Protein AF-A0A6H5GUC0-F1 (afdb_monomer_lite)

Structure (mmCIF, N/CA/C/O backbone):
data_AF-A0A6H5GUC0-F1
#
_entry.id   AF-A0A6H5GUC0-F1
#
loop_
_atom_site.group_PDB
_atom_site.id
_atom_site.type_symbol
_atom_site.label_atom_id
_atom_site.label_alt_id
_atom_site.label_comp_id
_atom_site.label_asym_id
_atom_site.label_entity_id
_atom_site.label_seq_id
_atom_site.pdbx_PDB_ins_code
_atom_site.Cartn_x
_atom_site.Cartn_y
_atom_site.Cartn_z
_atom_site.occupancy
_atom_site.B_iso_or_equiv
_atom_site.auth_seq_id
_atom_site.auth_comp_id
_atom_site.auth_asym_id
_atom_site.auth_atom_id
_atom_site.pdbx_PDB_model_num
ATOM 1 N N . MET A 1 1 ? -4.969 -14.736 50.451 1.00 67.81 1 MET A N 1
ATOM 2 C CA . MET A 1 1 ? -6.392 -14.362 50.274 1.00 67.81 1 MET A CA 1
ATOM 3 C C . MET A 1 1 ? -6.608 -12.853 50.333 1.00 67.81 1 MET A C 1
ATOM 5 O O . MET A 1 1 ? -7.433 -12.357 49.578 1.00 67.81 1 MET A O 1
ATOM 9 N N . ASP A 1 2 ? -5.868 -12.114 51.162 1.00 85.06 2 ASP A N 1
ATOM 10 C CA . ASP A 1 2 ? -6.129 -10.677 51.367 1.00 85.06 2 ASP A CA 1
ATOM 11 C C . ASP A 1 2 ? -5.665 -9.784 50.211 1.00 85.06 2 ASP A C 1
ATOM 13 O O . ASP A 1 2 ? -6.379 -8.863 49.838 1.00 85.06 2 ASP A O 1
ATOM 17 N N . ILE A 1 3 ? -4.563 -10.139 49.541 1.00 93.00 3 ILE A N 1
ATOM 18 C CA . ILE A 1 3 ? -4.079 -9.450 48.328 1.00 93.00 3 ILE A CA 1
ATOM 19 C C . ILE A 1 3 ? -5.146 -9.456 47.218 1.00 93.00 3 ILE A C 1
ATOM 21 O O . ILE A 1 3 ? -5.382 -8.454 46.552 1.00 93.00 3 ILE A O 1
ATOM 25 N N . LEU A 1 4 ? -5.846 -10.583 47.042 1.00 91.88 4 LEU A N 1
ATOM 26 C CA . LEU A 1 4 ? -6.894 -10.708 46.028 1.00 91.88 4 LEU A CA 1
ATOM 27 C C . LEU A 1 4 ? -8.132 -9.877 46.388 1.00 91.88 4 LEU A C 1
ATOM 29 O O . LEU A 1 4 ? -8.730 -9.255 45.514 1.00 91.88 4 LEU A O 1
ATOM 33 N N . LYS A 1 5 ? -8.508 -9.841 47.672 1.00 93.56 5 LYS A N 1
ATOM 34 C CA . LYS A 1 5 ? -9.618 -9.006 48.150 1.00 93.56 5 LYS A CA 1
ATOM 35 C C . LYS A 1 5 ? -9.320 -7.520 47.943 1.00 93.56 5 LYS A C 1
ATOM 37 O O . LYS A 1 5 ? -10.187 -6.814 47.440 1.00 93.56 5 LYS A O 1
ATOM 42 N N . GLN A 1 6 ? -8.093 -7.090 48.239 1.00 93.50 6 GLN A N 1
ATOM 43 C CA . GLN A 1 6 ? -7.631 -5.719 48.005 1.00 93.50 6 GLN A CA 1
ATOM 44 C C . GLN A 1 6 ? -7.683 -5.340 46.520 1.00 93.50 6 GLN A C 1
ATOM 46 O O . GLN A 1 6 ? -8.172 -4.267 46.177 1.00 93.50 6 GLN A O 1
ATOM 51 N N . GLU A 1 7 ? -7.250 -6.226 45.619 1.00 92.50 7 GLU A N 1
ATOM 52 C CA . GLU A 1 7 ? -7.288 -5.947 44.178 1.00 92.50 7 GLU A CA 1
ATOM 53 C C . GLU A 1 7 ? -8.729 -5.901 43.631 1.00 92.50 7 GLU A C 1
ATOM 55 O O . GLU A 1 7 ? -9.059 -5.064 42.788 1.00 92.50 7 GLU A O 1
ATOM 60 N N . ILE A 1 8 ? -9.626 -6.752 44.143 1.00 90.88 8 ILE A N 1
ATOM 61 C CA . ILE A 1 8 ? -11.058 -6.712 43.803 1.00 90.88 8 ILE A CA 1
ATOM 62 C C . ILE A 1 8 ? -11.697 -5.410 44.296 1.00 90.88 8 ILE A C 1
ATOM 64 O O . ILE A 1 8 ? -12.466 -4.793 43.560 1.00 90.88 8 ILE A O 1
ATOM 68 N N . GLU A 1 9 ? -11.392 -4.984 45.520 1.00 90.81 9 GLU A N 1
ATOM 69 C CA . GLU A 1 9 ? -11.890 -3.731 46.092 1.00 90.81 9 GLU A CA 1
ATOM 70 C C . GLU A 1 9 ? -11.372 -2.514 45.318 1.00 90.81 9 GLU A C 1
ATOM 72 O O . GLU A 1 9 ? -12.156 -1.637 44.952 1.00 90.81 9 GLU A O 1
ATOM 77 N N . ARG A 1 10 ? -10.087 -2.516 44.945 1.00 92.38 10 ARG A N 1
ATOM 78 C CA . ARG A 1 10 ? -9.484 -1.493 44.081 1.00 92.38 10 ARG A CA 1
ATOM 79 C C . ARG A 1 10 ? -10.219 -1.372 42.746 1.00 92.38 10 ARG A C 1
ATOM 81 O O . ARG A 1 10 ? -10.563 -0.264 42.339 1.00 92.38 10 ARG A O 1
ATOM 88 N N . LYS A 1 11 ? -10.498 -2.494 42.074 1.00 89.88 11 LYS A N 1
ATOM 89 C CA . LYS A 1 11 ? -11.230 -2.494 40.795 1.00 89.88 11 LYS A CA 1
ATOM 90 C C . LYS A 1 11 ? -12.696 -2.091 40.950 1.00 89.88 11 LYS A C 1
ATOM 92 O O . LYS A 1 11 ? -13.224 -1.407 40.079 1.00 89.88 11 LYS A O 1
ATOM 97 N N . LYS A 1 12 ? -13.358 -2.470 42.048 1.00 86.62 12 LYS A N 1
ATOM 98 C CA . LYS A 1 12 ? -14.726 -2.011 42.347 1.00 86.62 12 LYS A CA 1
ATOM 99 C C . LYS A 1 12 ? -14.777 -0.499 42.533 1.00 86.62 12 LYS A C 1
ATOM 101 O O . LYS A 1 12 ? -15.600 0.149 41.897 1.00 86.62 12 LYS A O 1
ATOM 106 N N . ARG A 1 13 ? -13.840 0.057 43.302 1.00 88.00 13 ARG A N 1
ATOM 107 C CA . ARG A 1 13 ? -13.720 1.502 43.506 1.00 88.00 13 ARG A CA 1
ATOM 108 C C . ARG A 1 13 ? -13.505 2.254 42.190 1.00 88.00 13 ARG A C 1
ATOM 110 O O . ARG A 1 13 ? -14.176 3.246 41.954 1.00 88.00 13 ARG A O 1
ATOM 117 N N . GLN A 1 14 ? -12.658 1.744 41.293 1.00 86.56 14 GLN A N 1
ATOM 118 C CA . GLN A 1 14 ? -12.470 2.336 39.958 1.00 86.56 14 GLN A CA 1
ATOM 119 C C . GLN A 1 14 ? -13.762 2.352 39.124 1.00 86.56 14 GLN A C 1
ATOM 121 O O . GLN A 1 14 ? -14.024 3.310 38.400 1.00 86.56 14 GLN A O 1
ATOM 126 N N . LEU A 1 15 ? -14.582 1.301 39.212 1.00 83.31 15 LEU A N 1
ATOM 127 C CA . LEU A 1 15 ? -15.863 1.232 38.500 1.00 83.31 15 LEU A CA 1
ATOM 128 C C . LEU A 1 15 ? -16.929 2.157 39.108 1.00 83.31 15 LEU A C 1
ATOM 130 O O . LEU A 1 15 ? -17.769 2.678 38.370 1.00 83.31 15 LEU A O 1
ATOM 134 N N . GLU A 1 16 ? -16.889 2.363 40.425 1.00 82.06 16 GLU A N 1
ATOM 135 C CA . GLU A 1 16 ? -17.737 3.320 41.146 1.00 82.06 16 GLU A CA 1
ATOM 136 C C . GLU A 1 16 ? -17.337 4.771 40.842 1.00 82.06 16 GLU A C 1
ATOM 138 O O . GLU A 1 16 ? -18.204 5.584 40.525 1.00 82.06 16 GLU A O 1
ATOM 143 N N . GLU A 1 17 ? -16.036 5.082 40.847 1.00 83.25 17 GLU A N 1
ATOM 144 C CA . GLU A 1 17 ? -15.485 6.395 40.473 1.00 83.25 17 GLU A CA 1
ATOM 145 C C . GLU A 1 17 ? -15.871 6.769 39.033 1.00 83.25 17 GLU A C 1
ATOM 147 O O . GLU A 1 17 ? -16.335 7.882 38.782 1.00 83.25 17 GLU A O 1
ATOM 152 N N . ARG A 1 18 ? -15.792 5.803 38.107 1.00 82.62 18 ARG A N 1
ATOM 153 C CA . ARG A 1 18 ? -16.233 5.948 36.708 1.00 82.62 18 ARG A CA 1
ATOM 154 C C . ARG A 1 18 ? -17.758 5.897 36.521 1.00 82.62 18 ARG A C 1
ATOM 156 O O . ARG A 1 18 ? -18.236 6.031 35.399 1.00 82.62 18 ARG A O 1
ATOM 163 N N . LYS A 1 19 ? -18.541 5.682 37.588 1.00 81.00 19 LYS A N 1
ATOM 164 C CA . LYS A 1 19 ? -20.021 5.606 37.587 1.00 81.00 19 LYS A CA 1
ATOM 165 C C . LYS A 1 19 ? -20.619 4.639 36.547 1.00 81.00 19 LYS A C 1
ATOM 167 O O . LYS A 1 19 ? -21.742 4.834 36.083 1.00 81.00 19 LYS A O 1
ATOM 172 N N . LEU A 1 20 ? -19.896 3.576 36.188 1.00 78.00 20 LEU A N 1
ATOM 173 C CA . LEU A 1 20 ? -20.328 2.620 35.156 1.00 78.00 20 LEU A CA 1
ATOM 174 C C . LEU A 1 20 ? -21.305 1.564 35.691 1.00 78.00 20 LEU A C 1
ATOM 176 O O . LEU A 1 20 ? -22.089 0.998 34.927 1.00 78.00 20 LEU A O 1
ATOM 180 N N . LEU A 1 21 ? -21.271 1.287 36.999 1.00 79.06 21 LEU A N 1
ATOM 181 C CA . LEU A 1 21 ? -22.197 0.360 37.649 1.00 79.06 21 LEU A CA 1
ATOM 182 C C . LEU A 1 21 ? -23.450 1.099 38.131 1.00 79.06 21 LEU A C 1
ATOM 184 O O . LEU A 1 21 ? -23.397 1.933 39.029 1.00 79.06 21 LEU A O 1
ATOM 188 N N . GLN A 1 22 ? -24.603 0.744 37.564 1.00 77.38 22 GLN A N 1
ATOM 189 C CA . GLN A 1 22 ? -25.905 1.154 38.092 1.00 77.38 22 GLN A CA 1
ATOM 190 C C . GLN A 1 22 ? -26.297 0.221 39.249 1.00 77.38 22 GLN A C 1
ATOM 192 O O . GLN A 1 22 ? -26.106 -0.989 39.121 1.00 77.38 22 GLN A O 1
ATOM 197 N N . PRO A 1 23 ? -26.935 0.709 40.331 1.00 76.31 23 PRO A N 1
ATOM 198 C CA . PRO A 1 23 ? -27.303 -0.131 41.480 1.00 76.31 23 PRO A CA 1
ATOM 199 C C . PRO A 1 23 ? -28.251 -1.287 41.110 1.00 76.31 23 PRO A C 1
ATOM 201 O O . PRO A 1 23 ? -28.309 -2.296 41.804 1.00 76.31 23 PRO A O 1
ATOM 204 N N . ALA A 1 24 ? -28.960 -1.171 39.983 1.00 78.81 24 ALA A N 1
ATOM 205 C CA . ALA A 1 24 ? -29.847 -2.204 39.460 1.00 78.81 24 ALA A CA 1
ATOM 206 C C . ALA A 1 24 ? -29.136 -3.302 38.636 1.00 78.81 24 ALA A C 1
ATOM 208 O O . ALA A 1 24 ? -29.746 -4.335 38.358 1.00 78.81 24 ALA A O 1
ATOM 209 N N . LYS A 1 25 ? -27.882 -3.105 38.197 1.00 83.38 25 LYS A N 1
ATOM 210 C CA . LYS A 1 25 ? -27.198 -3.994 37.237 1.00 83.38 25 LYS A CA 1
ATOM 211 C C . LYS A 1 25 ? -25.815 -4.408 37.738 1.00 83.38 25 LYS A C 1
ATOM 213 O O . LYS A 1 25 ? -24.971 -3.579 38.042 1.00 83.38 25 LYS A O 1
ATOM 218 N N . LYS A 1 26 ? -25.558 -5.720 37.746 1.00 83.94 26 LYS A N 1
ATOM 219 C CA . LYS A 1 26 ? -24.268 -6.312 38.162 1.00 83.94 26 LYS A CA 1
ATOM 220 C C . LYS A 1 26 ? -23.176 -6.259 37.083 1.00 83.94 26 LYS A C 1
ATOM 222 O O . LYS A 1 26 ? -22.042 -6.638 37.350 1.00 83.94 26 LYS A O 1
ATOM 227 N N . TYR A 1 27 ? -23.523 -5.853 35.866 1.00 84.56 27 TYR A N 1
ATOM 228 C CA . TYR A 1 27 ? -22.628 -5.782 34.715 1.00 84.56 27 TYR A CA 1
ATOM 229 C C . TYR A 1 27 ? -22.761 -4.414 34.043 1.00 84.56 27 TYR A C 1
ATOM 231 O O . TYR A 1 27 ? -23.803 -3.764 34.141 1.00 84.56 27 TYR A O 1
ATOM 239 N N . PHE A 1 28 ? -21.720 -4.010 33.324 1.00 88.19 28 PHE A N 1
ATOM 240 C CA . PHE A 1 28 ? -21.705 -2.815 32.485 1.00 88.19 28 PHE A CA 1
ATOM 241 C C . PHE A 1 28 ? -21.301 -3.202 31.061 1.00 88.19 28 PHE A C 1
ATOM 243 O O . PHE A 1 28 ? -20.670 -4.242 30.844 1.00 88.19 28 PHE A O 1
ATOM 250 N N . LYS A 1 29 ? -21.685 -2.394 30.070 1.00 89.81 29 LYS A N 1
ATOM 251 C CA . LYS A 1 29 ? -21.276 -2.636 28.685 1.00 89.81 29 LYS A CA 1
ATOM 252 C C . LYS A 1 29 ? -19.885 -2.063 28.452 1.00 89.81 29 LYS A C 1
ATOM 254 O O . LYS A 1 29 ? -19.601 -0.929 28.829 1.00 89.81 29 LYS A O 1
ATOM 259 N N . ARG A 1 30 ? -19.040 -2.815 27.742 1.00 88.75 30 ARG A N 1
ATOM 260 C CA . ARG A 1 30 ? -17.708 -2.342 27.336 1.00 88.75 30 ARG A CA 1
ATOM 261 C C . ARG A 1 30 ? -17.779 -1.091 26.452 1.00 88.75 30 ARG A C 1
ATOM 263 O O . ARG A 1 30 ? -16.890 -0.259 26.539 1.00 88.75 30 ARG A O 1
ATOM 270 N N . SER A 1 31 ? -18.852 -0.929 25.671 1.00 89.06 31 SER A N 1
ATOM 271 C CA . SER A 1 31 ? -19.103 0.281 24.876 1.00 89.06 31 SER A CA 1
ATOM 272 C C . SER A 1 31 ? -19.150 1.550 25.720 1.00 89.06 31 SER A C 1
ATOM 274 O O . SER A 1 31 ? -18.672 2.589 25.286 1.00 89.06 31 SER A O 1
ATOM 276 N N . ASP A 1 32 ? -19.729 1.469 26.916 1.00 87.31 32 ASP A N 1
ATOM 277 C CA . ASP A 1 32 ? -19.974 2.640 27.756 1.00 87.31 32 ASP A CA 1
ATOM 278 C C . ASP A 1 32 ? -18.690 3.030 28.501 1.00 87.31 32 ASP A C 1
ATOM 280 O O . ASP A 1 32 ? -18.392 4.211 28.638 1.00 87.31 32 ASP A O 1
ATOM 284 N N . LEU A 1 33 ? -17.881 2.031 28.880 1.00 86.94 33 LEU A N 1
ATOM 285 C CA . LEU A 1 33 ? -16.526 2.229 29.401 1.00 86.94 33 LEU A CA 1
ATOM 286 C C . LEU A 1 33 ? -15.624 2.935 28.376 1.00 86.94 33 LEU A C 1
ATOM 288 O O . LEU A 1 33 ? -14.985 3.922 28.720 1.00 86.94 33 LEU A O 1
ATOM 292 N N . VAL A 1 34 ? -15.595 2.450 27.128 1.00 88.88 34 VAL A N 1
ATOM 293 C CA . VAL A 1 34 ? -14.743 3.019 26.066 1.00 88.88 34 VAL A CA 1
ATOM 294 C C . VAL A 1 34 ? -15.112 4.475 25.779 1.00 88.88 34 VAL A C 1
ATOM 296 O O . VAL A 1 34 ? -14.224 5.308 25.661 1.00 88.88 34 VAL A O 1
ATOM 299 N N . LYS A 1 35 ? -16.410 4.802 25.736 1.00 89.50 35 LYS A N 1
ATOM 300 C CA . LYS A 1 35 ? -16.878 6.184 25.536 1.00 89.50 35 LYS A CA 1
ATOM 301 C C . LYS A 1 35 ? -16.411 7.133 26.638 1.00 89.50 35 LYS A C 1
ATOM 303 O O . LYS A 1 35 ? -16.069 8.271 26.345 1.00 89.50 35 LYS A O 1
ATOM 308 N N . LEU A 1 36 ? -16.417 6.679 27.891 1.00 88.06 36 LEU A N 1
ATOM 309 C CA . LEU A 1 36 ? -15.959 7.495 29.014 1.00 88.06 36 LEU A CA 1
ATOM 310 C C . LEU A 1 36 ? -14.443 7.726 28.948 1.00 88.06 36 LEU A C 1
ATOM 312 O O . LEU A 1 36 ? -13.991 8.849 29.129 1.00 88.06 36 LEU A O 1
ATOM 316 N N . GLU A 1 37 ? -13.666 6.687 28.630 1.00 87.75 37 GLU A N 1
ATOM 317 C CA . GLU A 1 37 ? -12.207 6.799 28.468 1.00 87.75 37 GLU A CA 1
ATOM 318 C C . GLU A 1 37 ? -11.824 7.711 27.294 1.00 87.75 37 GLU A C 1
ATOM 320 O O . GLU A 1 37 ? -10.876 8.488 27.391 1.00 87.75 37 GLU A O 1
ATOM 325 N N . GLU A 1 38 ? -12.580 7.653 26.199 1.00 88.12 38 GLU A N 1
ATOM 326 C CA . GLU A 1 38 ? -12.421 8.542 25.050 1.00 88.12 38 GLU A CA 1
ATOM 327 C C . GLU A 1 38 ? -12.730 10.002 25.422 1.00 88.12 38 GLU A C 1
ATOM 329 O O . GLU A 1 38 ? -11.945 10.893 25.106 1.00 88.12 38 GLU A O 1
ATOM 334 N N . GLN A 1 39 ? -13.811 10.258 26.167 1.00 87.44 39 GLN A N 1
ATOM 335 C CA . GLN A 1 39 ? -14.123 11.593 26.692 1.00 87.44 39 GLN A CA 1
ATOM 336 C C . GLN A 1 39 ? -13.025 12.116 27.623 1.00 87.44 39 GLN A C 1
ATOM 338 O O . GLN A 1 39 ? -12.551 13.229 27.419 1.00 87.44 39 GLN A O 1
ATOM 343 N N . GLU A 1 40 ? -12.561 11.312 28.584 1.00 87.62 40 GLU A N 1
ATOM 344 C CA . GLU A 1 40 ? -11.441 11.674 29.466 1.00 87.62 40 GLU A CA 1
ATOM 345 C C . GLU A 1 40 ? -10.166 11.986 28.661 1.00 87.62 40 GLU A C 1
ATOM 347 O O . GLU A 1 40 ? -9.432 12.926 28.982 1.00 87.62 40 GLU A O 1
ATOM 352 N N . TYR A 1 41 ? -9.899 11.227 27.592 1.00 89.69 41 TYR A N 1
ATOM 353 C CA . TYR A 1 41 ? -8.783 11.483 26.684 1.00 89.69 41 TYR A CA 1
ATOM 354 C C . TYR A 1 41 ? -8.938 12.827 25.964 1.00 89.69 41 TYR A C 1
ATOM 356 O O . TYR A 1 41 ? -8.001 13.626 25.966 1.00 89.69 41 TYR A O 1
ATOM 364 N N . TYR A 1 42 ? -10.111 13.119 25.402 1.00 85.56 42 TYR A N 1
ATOM 365 C CA . TYR A 1 42 ? -10.382 14.404 24.754 1.00 85.56 42 TYR A CA 1
ATOM 366 C C . TYR A 1 42 ? -10.403 15.580 25.742 1.00 85.56 42 TYR A C 1
ATOM 368 O O . TYR A 1 42 ? -9.964 16.674 25.406 1.00 85.56 42 TYR A O 1
ATOM 376 N N . GLU A 1 43 ? -10.833 15.395 26.983 1.00 86.62 43 GLU A N 1
ATOM 377 C CA . GLU A 1 43 ? -10.769 16.453 27.996 1.00 86.62 43 GLU A CA 1
ATOM 378 C C . GLU A 1 43 ? -9.325 16.750 28.418 1.00 86.62 43 GLU A C 1
ATOM 380 O O . GLU A 1 43 ? -8.952 17.909 28.621 1.00 86.62 43 GLU A O 1
ATOM 385 N N . LYS A 1 44 ? -8.496 15.706 28.519 1.00 86.06 44 LYS A N 1
ATOM 386 C CA . LYS A 1 44 ? -7.100 15.816 28.953 1.00 86.06 44 LYS A CA 1
ATOM 387 C C . LYS A 1 44 ? -6.150 16.258 27.838 1.00 86.06 44 LYS A C 1
ATOM 389 O O . LYS A 1 44 ? -5.196 16.983 28.112 1.00 86.06 44 LYS A O 1
ATOM 394 N N . TYR A 1 45 ? -6.392 15.812 26.608 1.00 82.06 45 TYR A N 1
ATOM 395 C CA . TYR A 1 45 ? -5.498 15.998 25.459 1.00 82.06 45 TYR A CA 1
ATOM 396 C C . TYR A 1 45 ? -6.175 16.656 24.251 1.00 82.06 45 TYR A C 1
ATOM 398 O O . TYR A 1 45 ? -5.489 17.132 23.354 1.00 82.06 45 TYR A O 1
ATOM 406 N N . GLY A 1 46 ? -7.506 16.709 24.214 1.00 66.81 46 GLY A N 1
ATOM 407 C CA . GLY A 1 46 ? -8.291 17.219 23.085 1.00 66.81 46 GLY A CA 1
ATOM 408 C C . GLY A 1 46 ? -8.544 18.727 23.089 1.00 66.81 46 GLY A C 1
ATOM 409 O O . GLY A 1 46 ? -9.157 19.231 22.152 1.00 66.81 46 GLY A O 1
ATOM 410 N N . LYS A 1 47 ? -8.029 19.497 24.061 1.00 58.72 47 LYS A N 1
ATOM 411 C CA . LYS A 1 47 ? -7.903 20.959 23.894 1.00 58.72 47 LYS A CA 1
ATOM 412 C C . LYS A 1 47 ? -6.740 21.290 22.958 1.00 58.72 47 LYS A C 1
ATOM 414 O O . LYS A 1 47 ? -5.712 21.810 23.376 1.00 58.72 47 LYS A O 1
ATOM 419 N N . ALA A 1 48 ? -6.945 20.995 21.681 1.00 57.03 48 ALA A N 1
ATOM 420 C CA . ALA A 1 48 ? -6.105 21.453 20.586 1.00 57.03 48 ALA A CA 1
ATOM 421 C C . ALA A 1 48 ? -6.902 21.654 19.285 1.00 57.03 48 ALA A C 1
ATOM 423 O O . ALA A 1 48 ? -6.357 21.416 18.223 1.00 57.03 48 ALA A O 1
ATOM 424 N N . SER A 1 49 ? -8.168 22.083 19.334 1.00 54.53 49 SER A N 1
ATOM 425 C CA . SER A 1 49 ? -8.815 22.754 18.190 1.00 54.53 49 SER A CA 1
ATOM 426 C C . SER A 1 49 ? -10.253 23.128 18.528 1.00 54.53 49 SER A C 1
ATOM 428 O O . SER A 1 49 ? -11.110 22.279 18.382 1.00 54.53 49 SER A O 1
ATOM 430 N N . GLU A 1 50 ? -10.528 24.365 18.945 1.00 50.84 50 GLU A N 1
ATOM 431 C CA . GLU A 1 50 ? -11.730 25.115 18.524 1.00 50.84 50 GLU A CA 1
ATOM 432 C C . GLU A 1 50 ? -11.469 26.608 18.773 1.00 50.84 50 GLU A C 1
ATOM 434 O O . GLU A 1 50 ? -11.799 27.150 19.825 1.00 50.84 50 GLU A O 1
ATOM 439 N N . ASN A 1 51 ? -10.741 27.232 17.837 1.00 42.97 51 ASN A N 1
ATOM 440 C CA . ASN A 1 51 ? -10.946 28.599 17.330 1.00 42.97 51 ASN A CA 1
ATOM 441 C C . ASN A 1 51 ? -9.733 29.035 16.500 1.00 42.97 51 ASN A C 1
ATOM 443 O O . ASN A 1 51 ? -8.900 29.817 16.950 1.00 42.97 51 ASN A O 1
ATOM 447 N N . SER A 1 52 ? -9.635 28.510 15.283 1.00 37.59 52 SER A N 1
ATOM 448 C CA . SER A 1 52 ? -9.163 29.228 14.095 1.00 37.59 52 SER A CA 1
ATOM 449 C C . SER A 1 52 ? -9.323 28.280 12.917 1.00 37.59 52 SER A C 1
ATOM 451 O O . SER A 1 52 ? -8.749 27.196 12.894 1.00 37.59 52 SER A O 1
ATOM 453 N N . GLY A 1 53 ? -10.126 28.685 11.933 1.00 47.38 53 GLY A N 1
ATOM 454 C CA . GLY A 1 53 ? -9.822 28.264 10.575 1.00 47.38 53 GLY A CA 1
ATOM 455 C C . GLY A 1 53 ? -8.384 28.677 10.261 1.00 47.38 53 GLY A C 1
ATOM 456 O O . GLY A 1 53 ? -7.914 29.664 10.819 1.00 47.38 53 GLY A O 1
ATOM 457 N N . VAL A 1 54 ? -7.742 27.948 9.346 1.00 43.28 54 VAL A N 1
ATOM 458 C CA . VAL A 1 54 ? -6.344 28.113 8.901 1.00 43.28 54 VAL A CA 1
ATOM 459 C C . VAL A 1 54 ? -5.343 27.233 9.683 1.00 43.28 54 VAL A C 1
ATOM 461 O O . VAL A 1 54 ? -4.945 27.542 10.796 1.00 43.28 54 VAL A O 1
ATOM 464 N N . VAL A 1 55 ? -4.888 26.186 8.975 1.00 43.59 55 VAL A N 1
ATOM 465 C CA . VAL A 1 55 ? -3.509 25.646 8.942 1.00 43.59 55 VAL A CA 1
ATOM 466 C C . VAL A 1 55 ? -3.083 24.560 9.952 1.00 43.59 55 VAL A C 1
ATOM 468 O O . VAL A 1 55 ? -3.193 24.681 11.163 1.00 43.59 55 VAL A O 1
ATOM 471 N N . GLU A 1 56 ? -2.506 23.520 9.333 1.00 40.94 56 GLU A N 1
ATOM 472 C CA . GLU A 1 56 ? -1.530 22.526 9.805 1.00 40.94 56 GLU A CA 1
ATOM 473 C C . GLU A 1 56 ? -1.948 21.362 10.714 1.00 40.94 56 GLU A C 1
ATOM 475 O O . GLU A 1 56 ? -1.894 21.391 11.940 1.00 40.94 56 GLU A O 1
ATOM 480 N N . ASN A 1 57 ? -2.191 20.232 10.040 1.00 38.53 57 ASN A N 1
ATOM 481 C CA . ASN A 1 57 ? -2.080 18.894 10.600 1.00 38.53 57 ASN A CA 1
ATOM 482 C C . ASN A 1 57 ? -0.618 18.617 10.998 1.00 38.53 57 ASN A C 1
ATOM 484 O O . ASN A 1 57 ? 0.278 18.527 10.153 1.00 38.53 57 ASN A O 1
ATOM 488 N N . SER A 1 58 ? -0.387 18.511 12.304 1.00 43.03 58 SER A N 1
ATOM 489 C CA . SER A 1 58 ? 0.929 18.387 12.920 1.00 43.03 58 SER A CA 1
ATOM 490 C C . SER A 1 58 ? 1.570 17.029 12.625 1.00 43.03 58 SER A C 1
ATOM 492 O O . SER A 1 58 ? 1.226 15.992 13.189 1.00 43.03 58 SER A O 1
ATOM 494 N N . LYS A 1 59 ? 2.556 17.089 11.734 1.00 42.62 59 LYS A N 1
ATOM 495 C CA . LYS A 1 59 ? 3.558 16.075 11.406 1.00 42.62 59 LYS A CA 1
ATOM 496 C C . LYS A 1 59 ? 4.266 15.604 12.685 1.00 42.62 59 LYS A C 1
ATOM 498 O O . LYS A 1 59 ? 5.066 16.336 13.265 1.00 42.62 59 LYS A O 1
ATOM 503 N N . SER A 1 60 ? 3.999 14.373 13.119 1.00 44.94 60 SER A N 1
ATOM 504 C CA . SER A 1 60 ? 4.851 13.677 14.084 1.00 44.94 60 SER A CA 1
ATOM 505 C C . SER A 1 60 ? 6.255 13.553 13.489 1.00 44.94 60 SER A C 1
ATOM 507 O O . SER A 1 60 ? 6.428 12.993 12.405 1.00 44.94 60 SER A O 1
ATOM 509 N N . GLN A 1 61 ? 7.241 14.124 14.176 1.00 48.22 61 GLN A N 1
ATOM 510 C CA . GLN A 1 61 ? 8.637 14.179 13.757 1.00 48.22 61 GLN A CA 1
ATOM 511 C C . GLN A 1 61 ? 9.228 12.768 13.602 1.00 48.22 61 GLN A C 1
ATOM 513 O O . GLN A 1 61 ? 9.582 12.113 14.578 1.00 48.22 61 GLN A O 1
ATOM 518 N N . LEU A 1 62 ? 9.372 12.332 12.353 1.00 47.38 62 LEU A N 1
ATOM 519 C CA . LEU A 1 62 ? 10.433 11.428 11.912 1.00 47.38 62 LEU A CA 1
ATOM 520 C C . LEU A 1 62 ? 11.486 12.279 11.181 1.00 47.38 62 LEU A C 1
ATOM 522 O O . LEU A 1 62 ? 11.119 13.316 10.618 1.00 47.38 62 LEU A O 1
ATOM 526 N N . PRO A 1 63 ? 12.781 11.911 11.217 1.00 44.34 63 PRO A N 1
ATOM 527 C CA . PRO A 1 63 ? 13.844 12.735 10.653 1.00 44.34 63 PRO A CA 1
ATOM 528 C C . PRO A 1 63 ? 13.567 13.018 9.173 1.00 44.34 63 PRO A C 1
ATOM 530 O O . PRO A 1 63 ? 13.475 12.102 8.358 1.00 44.34 63 PRO A O 1
ATOM 533 N N . LYS A 1 64 ? 13.396 14.306 8.858 1.00 50.00 64 LYS A N 1
ATOM 534 C CA . LYS A 1 64 ? 13.256 14.827 7.501 1.00 50.00 64 LYS A CA 1
ATOM 535 C C . LYS A 1 64 ? 14.558 14.580 6.736 1.00 50.00 64 LYS A C 1
ATOM 537 O O . LYS A 1 64 ? 15.552 15.257 6.983 1.00 50.00 64 LYS A O 1
ATOM 542 N N . GLY A 1 65 ? 14.526 13.619 5.824 1.00 47.34 65 GLY A N 1
ATOM 543 C CA . GLY A 1 65 ? 15.349 13.635 4.623 1.00 47.34 65 GLY A CA 1
ATOM 544 C C . GLY A 1 65 ? 14.464 14.060 3.454 1.00 47.34 65 GLY A C 1
ATOM 545 O O . GLY A 1 65 ? 13.406 13.467 3.265 1.00 47.34 65 GLY A O 1
ATOM 546 N N . ASP A 1 66 ? 14.918 15.084 2.735 1.00 50.62 66 ASP A N 1
ATOM 547 C CA . ASP A 1 66 ? 14.497 15.519 1.396 1.00 50.62 66 ASP A CA 1
ATOM 548 C C . ASP A 1 66 ? 13.151 16.267 1.264 1.00 50.62 66 ASP A C 1
ATOM 550 O O . ASP A 1 66 ? 12.149 15.764 0.764 1.00 50.62 66 ASP A O 1
ATOM 554 N N . ASP A 1 67 ? 13.166 17.552 1.644 1.00 49.56 67 ASP A N 1
ATOM 555 C CA . ASP A 1 67 ? 12.176 18.573 1.256 1.00 49.56 67 ASP A CA 1
ATOM 556 C C . ASP A 1 67 ? 12.397 19.014 -0.226 1.00 49.56 67 ASP A C 1
ATOM 558 O O . ASP A 1 67 ? 12.715 20.172 -0.494 1.00 49.56 67 ASP A O 1
ATOM 562 N N . VAL A 1 68 ? 12.283 18.092 -1.198 1.00 55.94 68 VAL A N 1
ATOM 563 C CA . VAL A 1 68 ? 12.312 18.410 -2.657 1.00 55.94 68 VAL A CA 1
ATOM 564 C C . VAL A 1 68 ? 11.020 17.973 -3.385 1.00 55.94 68 VAL A C 1
ATOM 566 O O . VAL A 1 68 ? 10.814 18.292 -4.549 1.00 55.94 68 VAL A O 1
ATOM 569 N N . ASP A 1 69 ? 10.092 17.296 -2.701 1.00 55.22 69 ASP A N 1
ATOM 570 C CA . ASP A 1 69 ? 8.963 16.587 -3.338 1.00 55.22 69 ASP A CA 1
ATOM 571 C C . ASP A 1 69 ? 7.618 17.347 -3.393 1.00 55.22 69 ASP A C 1
ATOM 573 O O . ASP A 1 69 ? 6.613 16.780 -3.838 1.00 55.22 69 ASP A O 1
ATOM 577 N N . ASP A 1 70 ? 7.547 18.603 -2.944 1.00 55.56 70 ASP A N 1
ATOM 578 C CA . ASP A 1 70 ? 6.277 19.357 -2.905 1.00 55.56 70 ASP A CA 1
ATOM 579 C C . ASP A 1 70 ? 5.868 19.961 -4.267 1.00 55.56 70 ASP A C 1
ATOM 581 O O . ASP A 1 70 ? 4.704 20.312 -4.457 1.00 55.56 70 ASP A O 1
ATOM 585 N N . GLU A 1 71 ? 6.764 19.999 -5.261 1.00 55.03 71 GLU A N 1
ATOM 586 C CA . GLU A 1 71 ? 6.444 20.484 -6.619 1.00 55.03 71 GLU A CA 1
ATOM 587 C C . GLU A 1 71 ? 5.816 19.407 -7.532 1.00 55.03 71 GLU A C 1
ATOM 589 O O . GLU A 1 71 ? 5.299 19.714 -8.603 1.00 55.03 71 GLU A O 1
ATOM 594 N N . ILE A 1 72 ? 5.774 18.139 -7.104 1.00 55.34 72 ILE A N 1
ATOM 595 C CA . ILE A 1 72 ? 5.197 17.009 -7.870 1.00 55.34 72 ILE A CA 1
ATOM 596 C C . ILE A 1 72 ? 3.714 16.786 -7.491 1.00 55.34 72 ILE A C 1
ATOM 598 O O . ILE A 1 72 ? 3.167 15.690 -7.603 1.00 55.34 72 ILE A O 1
ATOM 602 N N . GLY A 1 73 ? 3.040 17.821 -6.985 1.00 54.88 73 GLY A N 1
ATOM 603 C CA . GLY A 1 73 ? 1.648 17.741 -6.529 1.00 54.88 73 GLY A CA 1
ATOM 604 C C . GLY A 1 73 ? 0.610 17.591 -7.649 1.00 54.88 73 GLY A C 1
ATOM 605 O O . GLY A 1 73 ? -0.507 17.160 -7.377 1.00 54.88 73 GLY A O 1
ATOM 606 N N . GLU A 1 74 ? 0.954 17.911 -8.901 1.00 59.12 74 GLU A N 1
ATOM 607 C CA . GLU A 1 74 ? -0.045 18.052 -9.975 1.00 59.12 74 GLU A CA 1
ATOM 608 C C . GLU A 1 74 ? -0.168 16.862 -10.935 1.00 59.12 74 GLU A C 1
ATOM 610 O O . GLU A 1 74 ? -1.185 16.729 -11.615 1.00 59.12 74 GLU A O 1
ATOM 615 N N . ILE A 1 75 ? 0.807 15.952 -10.985 1.00 65.75 75 ILE A N 1
ATOM 616 C CA . ILE A 1 75 ? 0.795 14.847 -11.956 1.00 65.75 75 ILE A CA 1
ATOM 617 C C . ILE A 1 75 ? 0.610 13.530 -11.210 1.00 65.75 75 ILE A C 1
ATOM 619 O O . ILE A 1 75 ? 1.563 12.806 -10.936 1.00 65.75 75 ILE A O 1
ATOM 623 N N . SER A 1 76 ? -0.641 13.220 -10.871 1.00 78.62 76 SER A N 1
ATOM 624 C CA . SER A 1 76 ? -1.016 11.928 -10.293 1.00 78.62 76 SER A CA 1
ATOM 625 C C . SER A 1 76 ? -1.506 10.976 -11.383 1.00 78.62 76 SER A C 1
ATOM 627 O O . SER A 1 76 ? -2.413 11.296 -12.155 1.00 78.62 76 SER A O 1
ATOM 629 N N . LEU A 1 77 ? -0.906 9.785 -11.459 1.00 84.31 77 LEU A N 1
ATOM 630 C CA . LEU A 1 77 ? -1.406 8.717 -12.323 1.00 84.31 77 LEU A CA 1
ATOM 631 C C . LEU A 1 77 ? -2.723 8.143 -11.772 1.00 84.31 77 LEU A C 1
ATOM 633 O O . LEU A 1 77 ? -2.900 8.059 -10.555 1.00 84.31 77 LEU A O 1
ATOM 637 N N . PRO A 1 78 ? -3.627 7.641 -12.635 1.00 91.19 78 PRO A N 1
ATOM 638 C CA . PRO A 1 78 ? -4.821 6.942 -12.177 1.00 91.19 78 PRO A CA 1
ATOM 639 C C . PRO A 1 78 ? -4.477 5.765 -11.255 1.00 91.19 78 PRO A C 1
ATOM 641 O O . PRO A 1 78 ? -3.568 4.984 -11.531 1.00 91.19 78 PRO A O 1
ATOM 644 N N . LYS A 1 79 ? -5.278 5.533 -10.212 1.00 91.06 79 LYS A N 1
ATOM 645 C CA . LYS A 1 79 ? -5.063 4.435 -9.248 1.00 91.06 79 LYS A CA 1
ATOM 646 C C . LYS A 1 79 ? -4.831 3.059 -9.892 1.00 91.06 79 LYS A C 1
ATOM 648 O O . LYS A 1 79 ? -4.008 2.279 -9.424 1.00 91.06 79 LYS A O 1
ATOM 653 N N . LYS A 1 80 ? -5.546 2.751 -10.981 1.00 94.25 80 LYS A N 1
ATOM 654 C CA . LYS A 1 80 ? -5.399 1.483 -11.725 1.00 94.25 80 LYS A CA 1
ATOM 655 C C . LYS A 1 80 ? -3.985 1.304 -12.283 1.00 94.25 80 LYS A C 1
ATOM 657 O O . LYS A 1 80 ? -3.430 0.212 -12.219 1.00 94.25 80 LYS A O 1
ATOM 662 N N . GLU A 1 81 ? -3.420 2.390 -12.790 1.00 93.69 81 GLU A N 1
ATOM 663 C CA . GLU A 1 81 ? -2.089 2.458 -13.382 1.00 93.69 81 GLU A CA 1
ATOM 664 C C . GLU A 1 81 ? -0.994 2.319 -12.316 1.00 93.69 81 GLU A C 1
ATOM 666 O O . GLU A 1 81 ? -0.002 1.622 -12.539 1.00 93.69 81 GLU A O 1
ATOM 671 N N . VAL A 1 82 ? -1.215 2.899 -11.132 1.00 93.75 82 VAL A N 1
ATOM 672 C CA . VAL A 1 82 ? -0.326 2.749 -9.968 1.00 93.75 82 VAL A CA 1
ATOM 673 C C . VAL A 1 82 ? -0.301 1.300 -9.482 1.00 93.75 82 VAL A C 1
ATOM 675 O O . VAL A 1 82 ? 0.765 0.703 -9.345 1.00 93.75 82 VAL A O 1
ATOM 678 N N . ILE A 1 83 ? -1.479 0.692 -9.302 1.00 94.62 83 ILE A N 1
ATOM 679 C CA . ILE A 1 83 ? -1.606 -0.711 -8.877 1.00 94.62 83 ILE A CA 1
ATOM 680 C C . ILE A 1 83 ? -0.936 -1.651 -9.879 1.00 94.62 83 ILE A C 1
ATOM 682 O O . ILE A 1 83 ? -0.256 -2.590 -9.469 1.00 94.62 83 ILE A O 1
ATOM 686 N N . LYS A 1 84 ? -1.133 -1.419 -11.181 1.00 94.38 84 LYS A N 1
ATOM 687 C CA . LYS A 1 84 ? -0.524 -2.233 -12.235 1.00 94.38 84 LYS A CA 1
ATOM 688 C C . LYS A 1 84 ? 1.002 -2.191 -12.139 1.00 94.38 84 LYS A C 1
ATOM 690 O O . LYS A 1 84 ? 1.615 -3.239 -11.981 1.00 94.38 84 LYS A O 1
ATOM 695 N N . ARG A 1 85 ? 1.595 -0.993 -12.111 1.00 92.94 85 ARG A N 1
ATOM 696 C CA . ARG A 1 85 ? 3.057 -0.820 -12.042 1.00 92.94 85 ARG A CA 1
ATOM 697 C C . ARG A 1 85 ? 3.679 -1.368 -10.760 1.00 92.94 85 ARG A C 1
ATOM 699 O O . ARG A 1 85 ? 4.773 -1.924 -10.823 1.00 92.94 85 ARG A O 1
ATOM 706 N N . LEU A 1 86 ? 2.997 -1.229 -9.620 1.00 94.00 86 LEU A N 1
ATOM 707 C CA . LEU A 1 86 ? 3.440 -1.819 -8.354 1.00 94.00 86 LEU A CA 1
ATOM 708 C C . LEU A 1 86 ? 3.416 -3.349 -8.417 1.00 94.00 86 LEU A C 1
ATOM 710 O O . LEU A 1 86 ? 4.396 -3.989 -8.056 1.00 94.00 86 LEU A O 1
ATOM 714 N N . ARG A 1 87 ? 2.343 -3.945 -8.952 1.00 93.38 87 ARG A N 1
ATOM 715 C CA . ARG A 1 87 ? 2.258 -5.404 -9.140 1.00 93.38 87 ARG A CA 1
ATOM 716 C C . ARG A 1 87 ? 3.289 -5.927 -10.126 1.00 93.38 87 ARG A C 1
ATOM 718 O O . ARG A 1 87 ? 3.866 -6.981 -9.881 1.00 93.38 87 ARG A O 1
ATOM 725 N N . ASP A 1 88 ? 3.533 -5.200 -11.212 1.00 90.31 88 ASP A N 1
ATOM 726 C CA . ASP A 1 88 ? 4.541 -5.577 -12.199 1.00 90.31 88 ASP A CA 1
ATOM 727 C C . ASP A 1 88 ? 5.941 -5.622 -11.570 1.00 90.31 88 ASP A C 1
ATOM 729 O O . ASP A 1 88 ? 6.725 -6.505 -11.920 1.00 90.31 88 ASP A O 1
ATOM 733 N N . ARG A 1 89 ? 6.208 -4.747 -10.593 1.00 90.50 89 ARG A N 1
ATOM 734 C CA . ARG A 1 89 ? 7.431 -4.723 -9.774 1.00 90.50 89 ARG A CA 1
ATOM 735 C C . ARG A 1 89 ? 7.409 -5.683 -8.575 1.00 90.50 89 ARG A C 1
ATOM 737 O O . ARG A 1 89 ? 8.430 -5.861 -7.932 1.00 90.50 89 ARG A O 1
ATOM 744 N N . GLY A 1 90 ? 6.277 -6.320 -8.273 1.00 91.50 90 GLY A N 1
ATOM 745 C CA . GLY A 1 90 ? 6.129 -7.190 -7.098 1.00 91.50 90 GLY A CA 1
ATOM 746 C C . GLY A 1 90 ? 6.003 -6.443 -5.763 1.00 91.50 90 GLY A C 1
ATOM 747 O O . GLY A 1 90 ? 6.118 -7.059 -4.707 1.00 91.50 90 GLY A O 1
ATOM 748 N N . GLU A 1 91 ? 5.733 -5.139 -5.799 1.00 93.25 91 GLU A N 1
ATOM 749 C CA . GLU A 1 91 ? 5.604 -4.281 -4.622 1.00 93.25 91 GLU A CA 1
ATOM 750 C C . GLU A 1 91 ? 4.174 -4.300 -4.044 1.00 93.25 91 GLU A C 1
ATOM 752 O O . GLU A 1 91 ? 3.192 -4.422 -4.794 1.00 93.25 91 GLU A O 1
ATOM 757 N N . PRO A 1 92 ? 3.999 -4.117 -2.718 1.00 95.94 92 PRO A N 1
ATOM 758 C CA . PRO A 1 92 ? 2.681 -3.992 -2.108 1.00 95.94 92 PRO A CA 1
ATOM 759 C C . PRO A 1 92 ? 1.868 -2.854 -2.731 1.00 95.94 92 PRO A C 1
ATOM 761 O O . PRO A 1 92 ? 2.353 -1.736 -2.920 1.00 95.94 92 PRO A O 1
ATOM 764 N N . ILE A 1 93 ? 0.591 -3.127 -3.007 1.00 95.25 93 ILE A N 1
ATOM 765 C CA . ILE A 1 93 ? -0.313 -2.157 -3.640 1.00 95.25 93 ILE A CA 1
ATOM 766 C C . ILE A 1 93 ? -0.589 -0.930 -2.765 1.00 95.25 93 ILE A C 1
ATOM 768 O O . ILE A 1 93 ? -0.841 0.135 -3.308 1.00 95.25 93 ILE A O 1
ATOM 772 N N . MET A 1 94 ? -0.571 -1.083 -1.439 1.00 94.81 94 MET A N 1
ATOM 773 C CA . MET A 1 94 ? -0.805 -0.025 -0.454 1.00 94.81 94 MET A CA 1
ATOM 774 C C . MET A 1 94 ? -0.329 -0.529 0.910 1.00 94.81 94 MET A C 1
ATOM 776 O O . MET A 1 94 ? -0.655 -1.662 1.282 1.00 94.81 94 MET A O 1
ATOM 780 N N . LEU 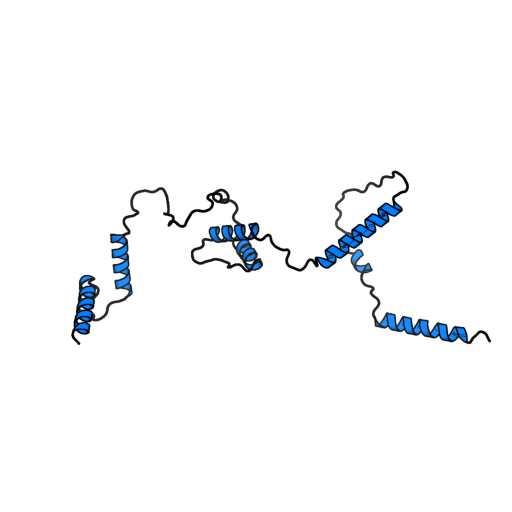A 1 95 ? 0.439 0.278 1.642 1.00 94.94 95 LEU A N 1
ATOM 781 C CA . LEU A 1 95 ? 0.831 -0.033 3.021 1.00 94.94 95 LEU A CA 1
ATOM 782 C C . LEU A 1 95 ? -0.177 0.542 4.028 1.00 94.94 95 LEU A C 1
ATOM 784 O O . LEU A 1 95 ? -1.012 1.388 3.706 1.00 94.94 95 LEU A O 1
ATOM 788 N N . PHE A 1 96 ? -0.127 0.056 5.270 1.00 96.19 96 PHE A N 1
ATOM 789 C CA . PHE A 1 96 ? -0.998 0.561 6.331 1.00 96.19 96 PHE A CA 1
ATOM 790 C C . PHE A 1 96 ? -0.668 2.024 6.645 1.00 96.19 96 PHE A C 1
ATOM 792 O O . PHE A 1 96 ? 0.478 2.352 6.940 1.00 96.19 96 PHE A O 1
ATOM 799 N N . GLY A 1 97 ? -1.687 2.883 6.607 1.00 93.88 97 GLY A N 1
ATOM 800 C CA . GLY A 1 97 ? -1.534 4.317 6.848 1.00 93.88 97 GLY A CA 1
ATOM 801 C C . GLY A 1 97 ? -1.039 5.125 5.644 1.00 93.88 97 GLY A C 1
ATOM 802 O O . GLY A 1 97 ? -0.889 6.333 5.784 1.00 93.88 97 GLY A O 1
ATOM 803 N N . GLU A 1 98 ? -0.818 4.505 4.477 1.00 92.62 98 GLU A N 1
ATOM 804 C CA . GLU A 1 98 ? -0.559 5.241 3.230 1.00 92.62 98 GLU A CA 1
ATOM 805 C C . GLU A 1 98 ? -1.852 5.832 2.651 1.00 92.62 98 GLU A C 1
ATOM 807 O O . GLU A 1 98 ? -2.908 5.190 2.653 1.00 92.62 98 GLU A O 1
ATOM 812 N N . THR A 1 99 ? -1.751 7.038 2.090 1.00 92.12 99 THR A N 1
ATOM 813 C CA . THR A 1 99 ? -2.763 7.596 1.183 1.00 92.12 99 THR A CA 1
ATOM 814 C C . THR A 1 99 ? -2.472 7.208 -0.272 1.00 92.12 99 THR A C 1
ATOM 816 O O . THR A 1 99 ? -1.373 6.768 -0.606 1.00 92.12 99 THR A O 1
ATOM 819 N N . GLU A 1 100 ? -3.435 7.405 -1.182 1.00 91.00 100 GLU A N 1
ATOM 820 C CA . GLU A 1 100 ? -3.229 7.118 -2.616 1.00 91.00 100 GLU A CA 1
ATOM 821 C C . GLU A 1 100 ? -2.062 7.921 -3.213 1.00 91.00 100 GLU A C 1
ATOM 823 O O . GLU A 1 100 ? -1.342 7.432 -4.086 1.00 91.00 100 GLU A O 1
ATOM 828 N N . PHE A 1 101 ? -1.843 9.133 -2.701 1.00 91.00 101 PHE A N 1
ATOM 829 C CA . PHE A 1 101 ? -0.730 9.989 -3.088 1.00 91.00 101 PHE A CA 1
ATOM 830 C C . PHE A 1 101 ? 0.612 9.461 -2.569 1.00 91.00 101 PHE A C 1
ATOM 832 O O . PHE A 1 101 ? 1.589 9.440 -3.316 1.00 91.00 101 PHE A O 1
ATOM 839 N N . ASP A 1 102 ? 0.656 8.957 -1.335 1.00 92.69 102 ASP A N 1
ATOM 840 C CA . ASP A 1 102 ? 1.871 8.355 -0.769 1.00 92.69 102 ASP A CA 1
ATOM 841 C C . ASP A 1 102 ? 2.262 7.081 -1.523 1.00 92.69 102 ASP A C 1
ATOM 843 O O . ASP A 1 102 ? 3.433 6.874 -1.845 1.00 92.69 102 ASP A O 1
ATOM 847 N N . THR A 1 103 ? 1.276 6.259 -1.890 1.00 93.88 103 THR A N 1
ATOM 848 C CA . THR A 1 103 ? 1.488 5.086 -2.744 1.00 93.88 103 THR A CA 1
ATOM 849 C C . THR A 1 103 ? 2.054 5.482 -4.114 1.00 93.88 103 THR A C 1
ATOM 851 O O . THR A 1 103 ? 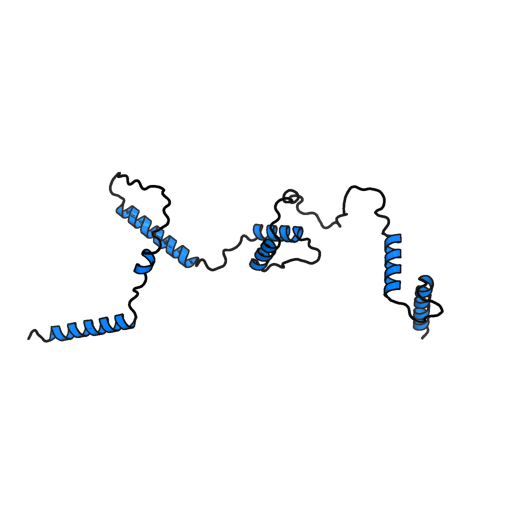2.959 4.814 -4.619 1.00 93.88 103 THR A O 1
ATOM 854 N N . PHE A 1 104 ? 1.567 6.572 -4.718 1.00 93.19 104 PHE A N 1
ATOM 855 C CA . PHE A 1 104 ? 2.103 7.095 -5.979 1.00 93.19 104 PHE A CA 1
ATOM 856 C C . PHE A 1 104 ? 3.544 7.606 -5.831 1.00 93.19 104 PHE A C 1
ATOM 858 O O . PHE A 1 104 ? 4.398 7.257 -6.646 1.00 93.19 104 PHE A O 1
ATOM 865 N N . LYS A 1 105 ? 3.843 8.359 -4.767 1.00 92.06 105 LYS A N 1
ATOM 866 C CA . LYS A 1 105 ? 5.212 8.797 -4.445 1.00 92.06 105 LYS A CA 1
ATOM 867 C C . LYS A 1 105 ? 6.154 7.611 -4.265 1.00 92.06 105 LYS A C 1
ATOM 869 O O . LYS A 1 105 ? 7.250 7.601 -4.824 1.00 92.06 105 LYS A O 1
ATOM 874 N N . ARG A 1 106 ? 5.712 6.578 -3.543 1.00 94.00 106 ARG A N 1
ATOM 875 C CA . ARG A 1 106 ? 6.477 5.339 -3.370 1.00 94.00 106 ARG A CA 1
ATOM 876 C C . ARG A 1 106 ? 6.734 4.651 -4.705 1.00 94.00 106 ARG A C 1
ATOM 878 O O . ARG A 1 106 ? 7.881 4.322 -4.985 1.00 94.00 106 ARG A O 1
ATOM 885 N N . LEU A 1 107 ? 5.708 4.485 -5.542 1.00 93.25 107 LEU A N 1
ATOM 886 C CA . LEU A 1 107 ? 5.879 3.947 -6.892 1.00 93.25 107 LEU A CA 1
ATOM 887 C C . LEU A 1 107 ? 6.920 4.755 -7.677 1.00 93.25 107 LEU A C 1
ATOM 889 O O . LEU A 1 107 ? 7.820 4.171 -8.275 1.00 93.25 107 LEU A O 1
ATOM 893 N N . ARG A 1 108 ? 6.828 6.087 -7.646 1.00 92.44 108 ARG A N 1
ATOM 894 C CA . ARG A 1 108 ? 7.757 6.963 -8.362 1.00 92.44 108 ARG A CA 1
ATOM 895 C C . ARG A 1 108 ? 9.194 6.786 -7.882 1.00 92.44 108 ARG A C 1
ATOM 897 O O . ARG A 1 108 ? 10.109 6.705 -8.696 1.00 92.44 108 ARG A O 1
ATOM 904 N N . LYS A 1 109 ? 9.388 6.660 -6.570 1.00 92.38 109 LYS A N 1
ATOM 905 C CA . LYS A 1 109 ? 10.687 6.348 -5.972 1.00 92.38 109 LYS A CA 1
ATOM 906 C C . LYS A 1 109 ? 11.219 4.993 -6.448 1.00 92.38 109 LYS A C 1
ATOM 908 O O . LYS A 1 109 ? 12.386 4.911 -6.817 1.00 92.38 109 LYS A O 1
ATOM 913 N N . CYS A 1 110 ? 10.376 3.961 -6.498 1.00 90.25 110 CYS A N 1
ATOM 914 C CA . CYS A 1 110 ? 10.754 2.652 -7.038 1.00 90.25 110 CYS A CA 1
ATOM 915 C C . CYS A 1 110 ? 11.181 2.744 -8.513 1.00 90.25 110 CYS A C 1
ATOM 917 O O . CYS A 1 110 ? 12.183 2.149 -8.882 1.00 90.25 110 CYS A O 1
ATOM 919 N N . GLU A 1 111 ? 10.475 3.517 -9.346 1.00 90.38 111 GLU A N 1
ATOM 920 C CA . GLU A 1 111 ? 10.833 3.720 -10.763 1.00 90.38 111 GLU A CA 1
ATOM 921 C C . GLU A 1 111 ? 12.189 4.410 -10.959 1.00 90.38 111 GLU A C 1
ATOM 923 O O . GLU A 1 111 ? 12.888 4.113 -11.925 1.00 90.38 111 GLU A O 1
ATOM 928 N N . ILE A 1 112 ? 12.540 5.347 -10.074 1.00 89.50 112 ILE A N 1
ATOM 929 C CA . ILE A 1 112 ? 13.808 6.087 -10.138 1.00 89.50 112 ILE A CA 1
ATOM 930 C C . ILE A 1 112 ? 14.978 5.203 -9.699 1.00 89.50 112 ILE A C 1
ATOM 932 O O . ILE A 1 112 ? 16.044 5.251 -10.308 1.00 89.50 112 ILE A O 1
ATOM 936 N N . LEU A 1 113 ? 14.790 4.422 -8.633 1.00 87.62 113 LEU A N 1
ATOM 937 C CA . LEU A 1 113 ? 15.834 3.556 -8.081 1.00 87.62 113 LEU A CA 1
ATOM 938 C C . LEU A 1 113 ? 16.080 2.329 -8.959 1.00 87.62 113 LEU A C 1
ATOM 940 O O . LEU A 1 113 ? 17.226 1.969 -9.217 1.00 87.62 113 LEU A O 1
ATOM 944 N N . GLU A 1 114 ? 15.000 1.704 -9.415 1.00 85.06 114 GLU A N 1
ATOM 945 C CA . GLU A 1 114 ? 15.022 0.491 -10.218 1.00 85.06 114 GLU A CA 1
ATOM 946 C C . GLU A 1 114 ? 14.259 0.759 -11.518 1.00 85.06 114 GLU A C 1
ATOM 948 O O . GLU A 1 114 ? 13.040 0.532 -11.600 1.00 85.06 114 GLU A O 1
ATOM 953 N N . PRO A 1 115 ? 14.951 1.281 -12.552 1.00 78.69 115 PRO A N 1
ATOM 954 C CA . PRO A 1 115 ? 14.339 1.414 -13.859 1.00 78.69 115 PRO A CA 1
ATOM 955 C C . PRO A 1 115 ? 13.868 0.034 -14.311 1.00 78.69 115 PRO A C 1
ATOM 957 O O . PRO A 1 115 ? 14.534 -0.973 -14.071 1.00 78.69 115 PRO A O 1
ATOM 960 N N . GLU A 1 116 ? 12.690 -0.004 -14.933 1.00 72.19 116 GLU A N 1
ATOM 961 C CA . GLU A 1 116 ? 12.056 -1.247 -15.359 1.00 72.19 116 GLU A CA 1
ATOM 962 C C . GLU A 1 116 ? 13.019 -2.029 -16.253 1.00 72.19 116 GLU A C 1
ATOM 964 O O . GLU A 1 116 ? 13.243 -1.671 -17.411 1.00 72.19 116 GLU A O 1
ATOM 969 N N . SER A 1 117 ? 13.610 -3.092 -15.703 1.00 64.69 117 SER A N 1
ATOM 970 C CA . SER A 1 117 ? 14.313 -4.067 -16.513 1.00 64.69 117 SER A CA 1
ATOM 971 C C . SER A 1 117 ? 13.260 -4.677 -17.425 1.00 64.69 117 SER A C 1
ATOM 973 O O . SER A 1 117 ? 12.232 -5.186 -16.971 1.00 64.69 117 SER A O 1
ATOM 975 N N . VAL A 1 118 ? 13.458 -4.521 -18.733 1.00 65.44 118 VAL A N 1
ATOM 976 C CA . VAL A 1 118 ? 12.540 -5.032 -19.749 1.00 65.44 118 VAL A CA 1
ATOM 977 C C . VAL A 1 118 ? 12.338 -6.514 -19.453 1.00 65.44 118 VAL A C 1
ATOM 979 O O . VAL A 1 118 ? 13.266 -7.306 -19.589 1.00 65.44 118 VAL A O 1
ATOM 982 N N . LYS A 1 119 ? 11.142 -6.887 -18.980 1.00 64.56 119 LYS A N 1
ATOM 983 C CA . LYS A 1 119 ? 10.811 -8.271 -18.628 1.00 64.56 119 LYS A CA 1
ATOM 984 C C . LYS A 1 119 ? 10.988 -9.161 -19.856 1.00 64.56 119 LYS A C 1
ATOM 986 O O . LYS A 1 119 ? 10.093 -9.243 -20.689 1.00 64.56 119 LYS A O 1
ATOM 991 N N . GLY A 1 120 ? 12.150 -9.804 -19.953 1.00 62.84 120 GLY A N 1
ATOM 992 C CA . GLY A 1 120 ? 12.391 -11.195 -20.350 1.00 62.84 120 GLY A CA 1
ATOM 993 C C . GLY A 1 120 ? 11.812 -11.745 -21.657 1.00 62.84 120 GLY A C 1
ATOM 994 O O . GLY A 1 120 ? 11.921 -12.947 -21.869 1.00 62.84 120 GLY A O 1
ATOM 995 N N . LEU A 1 121 ? 11.195 -10.940 -22.523 1.00 62.19 121 LEU A N 1
ATOM 996 C CA . LEU A 1 121 ? 10.757 -11.377 -23.856 1.00 62.19 121 LEU A CA 1
ATOM 997 C C . LEU A 1 121 ? 11.625 -10.832 -24.988 1.00 62.19 121 LEU A C 1
ATOM 999 O O . LEU A 1 121 ? 11.511 -11.310 -26.115 1.00 62.19 121 LEU A O 1
ATOM 1003 N N . ARG A 1 122 ? 12.510 -9.871 -24.710 1.00 62.06 122 ARG A N 1
ATOM 1004 C CA . ARG A 1 122 ? 13.628 -9.611 -25.611 1.00 62.06 122 ARG A CA 1
ATOM 1005 C C . ARG A 1 122 ? 14.719 -10.594 -25.244 1.00 62.06 122 ARG A C 1
ATOM 1007 O O . ARG A 1 122 ? 15.231 -10.596 -24.131 1.00 62.06 122 ARG A O 1
ATOM 1014 N N . ASN A 1 123 ? 14.971 -11.517 -26.158 1.00 77.88 123 ASN A N 1
ATOM 1015 C CA . ASN A 1 123 ? 16.103 -12.406 -26.045 1.00 77.88 123 ASN A CA 1
ATOM 1016 C C . ASN A 1 123 ? 17.350 -11.548 -26.289 1.00 77.88 123 ASN A C 1
ATOM 1018 O O . ASN A 1 123 ? 17.721 -11.322 -27.436 1.00 77.88 123 ASN A O 1
ATOM 1022 N N . ASP A 1 124 ? 17.960 -11.031 -25.223 1.00 77.69 124 ASP A N 1
ATOM 1023 C CA . ASP A 1 124 ? 19.149 -10.174 -25.321 1.00 77.69 124 ASP A CA 1
ATOM 1024 C C . ASP A 1 124 ? 20.294 -10.872 -26.078 1.00 77.69 124 ASP A C 1
ATOM 1026 O O . ASP A 1 124 ? 21.098 -10.217 -26.736 1.00 77.69 124 ASP A O 1
ATOM 1030 N N . PHE A 1 125 ? 20.337 -12.211 -26.055 1.00 80.75 125 PHE A N 1
ATOM 1031 C CA . PHE A 1 125 ? 21.265 -13.005 -26.862 1.00 80.75 125 PHE A CA 1
ATOM 1032 C C . PHE A 1 125 ? 20.926 -12.956 -28.359 1.00 80.75 125 PHE A C 1
ATOM 1034 O O . PHE A 1 125 ? 21.826 -12.797 -29.177 1.00 80.75 125 PHE A O 1
ATOM 1041 N N . GLN A 1 126 ? 19.641 -13.032 -28.720 1.00 85.31 126 GLN A N 1
ATOM 1042 C CA . GLN A 1 126 ? 19.187 -12.845 -30.104 1.00 85.31 126 GLN A CA 1
ATOM 1043 C C . GLN A 1 126 ? 19.482 -11.423 -30.593 1.00 85.31 126 GLN A C 1
ATOM 1045 O O . GLN A 1 126 ? 19.975 -11.259 -31.700 1.00 85.31 126 GLN A O 1
ATOM 1050 N N . GLU A 1 127 ? 19.240 -10.400 -29.767 1.00 86.88 127 GLU A N 1
ATOM 1051 C CA . GLU A 1 127 ? 19.555 -9.010 -30.123 1.00 86.88 127 GLU A CA 1
ATOM 1052 C C . GLU A 1 127 ? 21.069 -8.796 -30.279 1.00 86.88 127 GLU A C 1
ATOM 1054 O O . GLU A 1 127 ? 21.515 -8.100 -31.190 1.00 86.88 127 GLU A O 1
ATOM 1059 N N . ALA A 1 128 ? 21.880 -9.411 -29.415 1.00 85.94 128 ALA A N 1
ATOM 1060 C CA . ALA A 1 128 ? 23.331 -9.374 -29.545 1.00 85.94 128 ALA A CA 1
ATOM 1061 C C . ALA A 1 128 ? 23.809 -10.084 -30.823 1.00 85.94 128 ALA A C 1
ATOM 1063 O O . ALA A 1 128 ? 24.682 -9.557 -31.510 1.00 85.94 128 ALA A O 1
ATOM 1064 N N . MET A 1 129 ? 23.221 -11.234 -31.168 1.00 88.25 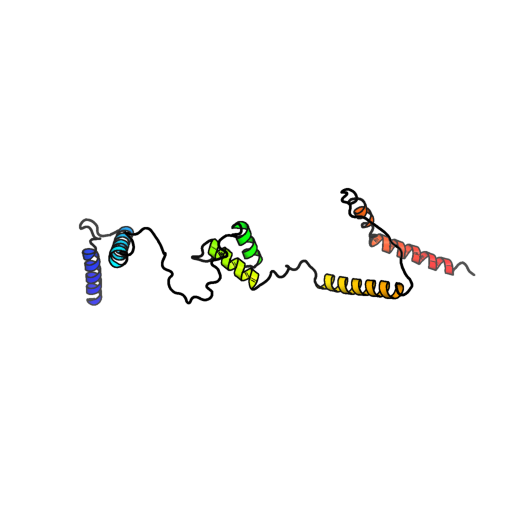129 MET A N 1
ATOM 1065 C CA . MET A 1 129 ? 23.523 -11.958 -32.405 1.00 88.25 129 MET A CA 1
ATOM 1066 C C . MET A 1 129 ? 23.130 -11.137 -33.639 1.00 88.25 129 MET A C 1
ATOM 1068 O O . MET A 1 129 ? 23.951 -10.958 -34.530 1.00 88.25 129 MET A O 1
ATOM 1072 N N . GLU A 1 130 ? 21.941 -10.527 -33.638 1.00 88.56 130 GLU A N 1
ATOM 1073 C CA . GLU A 1 130 ? 21.493 -9.628 -34.710 1.00 88.56 130 GLU A CA 1
ATOM 1074 C C . GLU A 1 130 ? 22.401 -8.400 -34.865 1.00 88.56 130 GLU A C 1
ATOM 1076 O O . GLU A 1 130 ? 22.644 -7.968 -35.988 1.00 88.56 130 GLU A O 1
ATOM 1081 N N . LYS A 1 131 ? 22.951 -7.848 -33.774 1.00 90.94 131 LYS A N 1
ATOM 1082 C CA . LYS A 1 131 ? 23.936 -6.751 -33.842 1.00 90.94 131 LYS A CA 1
ATOM 1083 C C . LYS A 1 131 ? 25.272 -7.193 -34.434 1.00 90.94 131 LYS A C 1
ATOM 1085 O O . LYS A 1 131 ? 25.879 -6.429 -35.180 1.00 90.94 131 LYS A O 1
ATOM 1090 N N . VAL A 1 132 ? 25.737 -8.398 -34.104 1.00 90.94 132 VAL A N 1
ATOM 1091 C CA . VAL A 1 132 ? 26.949 -8.973 -34.709 1.00 90.94 132 VAL A CA 1
ATOM 1092 C C . VAL A 1 132 ? 26.727 -9.221 -36.203 1.00 90.94 132 VAL A C 1
ATOM 1094 O O . VAL A 1 132 ? 27.574 -8.843 -37.010 1.00 90.94 132 VAL A O 1
ATOM 1097 N N . ASP A 1 133 ? 25.569 -9.768 -36.579 1.00 89.50 133 ASP A N 1
ATOM 1098 C CA . ASP A 1 133 ? 25.198 -10.004 -37.978 1.00 89.50 133 ASP A CA 1
ATOM 1099 C C . ASP A 1 133 ? 25.073 -8.687 -38.763 1.00 89.50 133 ASP A C 1
ATOM 1101 O O . ASP A 1 133 ? 25.558 -8.586 -39.889 1.00 89.50 133 ASP A O 1
ATOM 1105 N N . GLN A 1 134 ? 24.481 -7.648 -38.165 1.00 90.69 134 GLN A N 1
ATOM 1106 C CA . GLN A 1 134 ? 24.421 -6.303 -38.752 1.00 90.69 134 GLN A CA 1
ATOM 1107 C C . GLN A 1 134 ? 25.819 -5.714 -38.964 1.00 90.69 134 GLN A C 1
ATOM 1109 O O . GLN A 1 134 ? 26.108 -5.228 -40.054 1.00 90.69 134 GLN A O 1
ATOM 1114 N N . ALA A 1 135 ? 26.709 -5.818 -37.972 1.00 89.19 135 ALA A N 1
ATOM 1115 C CA . ALA A 1 135 ? 28.085 -5.341 -38.100 1.00 89.19 135 ALA A CA 1
ATOM 1116 C C . ALA A 1 135 ? 28.851 -6.074 -39.217 1.00 89.19 135 ALA A C 1
ATOM 1118 O O . ALA A 1 135 ? 29.607 -5.447 -39.957 1.00 89.19 135 ALA A O 1
ATOM 1119 N N . TYR A 1 136 ? 28.618 -7.380 -39.378 1.00 89.25 136 TYR A N 1
ATOM 1120 C CA . TYR A 1 136 ? 29.194 -8.162 -40.471 1.00 89.25 136 TYR A CA 1
ATOM 1121 C C . TYR A 1 136 ? 28.673 -7.718 -41.847 1.00 89.25 136 TYR A C 1
ATOM 1123 O O . TYR A 1 136 ? 29.451 -7.580 -42.793 1.00 89.25 136 TYR A O 1
ATOM 1131 N N . LEU A 1 137 ? 27.369 -7.454 -41.971 1.00 90.62 137 LEU A N 1
ATOM 1132 C CA . LEU A 1 137 ? 26.779 -6.934 -43.209 1.00 90.62 137 LEU A CA 1
ATOM 1133 C C . LEU A 1 137 ? 27.306 -5.535 -43.550 1.00 90.62 137 LEU A C 1
ATOM 1135 O O . LEU A 1 137 ? 27.621 -5.275 -44.711 1.00 90.62 137 LEU A O 1
ATOM 1139 N N . ASP A 1 138 ? 27.453 -4.662 -42.555 1.00 89.31 138 ASP A N 1
ATOM 1140 C CA . ASP A 1 138 ? 28.003 -3.316 -42.735 1.00 89.31 138 ASP A CA 1
ATOM 1141 C C . ASP A 1 138 ? 29.470 -3.357 -43.186 1.00 89.31 138 ASP A C 1
ATOM 1143 O O . ASP A 1 138 ? 29.862 -2.607 -44.083 1.00 89.31 138 ASP A O 1
ATOM 1147 N N . GLU A 1 139 ? 30.277 -4.267 -42.631 1.00 87.81 139 GLU A N 1
ATOM 1148 C CA . GLU A 1 139 ? 31.657 -4.503 -43.074 1.00 87.81 139 GLU A CA 1
ATOM 1149 C C . GLU A 1 139 ? 31.705 -5.050 -44.510 1.00 87.81 139 GLU A C 1
ATOM 1151 O O . GLU A 1 139 ? 32.551 -4.647 -45.314 1.00 87.81 139 GLU A O 1
ATOM 1156 N N . LEU A 1 140 ? 30.774 -5.931 -44.882 1.00 84.44 140 LEU A N 1
ATOM 1157 C CA . LEU A 1 140 ? 30.689 -6.460 -46.242 1.00 84.44 140 LEU A CA 1
ATOM 1158 C C . LEU A 1 140 ? 30.291 -5.369 -47.251 1.00 84.44 140 LEU A C 1
ATOM 1160 O O . LEU A 1 140 ? 30.878 -5.275 -48.328 1.00 84.44 140 LEU A O 1
ATOM 1164 N N . ILE A 1 141 ? 29.354 -4.494 -46.880 1.00 84.75 141 ILE A N 1
ATOM 1165 C CA . ILE A 1 141 ? 28.958 -3.328 -47.680 1.00 84.75 141 ILE A CA 1
ATOM 1166 C C . ILE A 1 141 ? 30.105 -2.316 -47.767 1.00 84.75 141 ILE A C 1
ATOM 1168 O O . ILE A 1 141 ? 30.339 -1.761 -48.838 1.00 84.75 141 ILE A O 1
ATOM 1172 N N . GLN A 1 142 ? 30.861 -2.087 -46.691 1.00 80.19 142 GLN A N 1
ATOM 1173 C CA . GLN A 1 142 ? 32.035 -1.205 -46.713 1.00 80.19 142 GLN A CA 1
ATOM 1174 C C . GLN A 1 142 ? 33.193 -1.787 -47.533 1.00 80.19 142 GLN A C 1
ATOM 1176 O O . GLN A 1 142 ? 33.853 -1.046 -48.263 1.00 80.19 142 GLN A O 1
ATOM 1181 N N . SER A 1 143 ? 33.420 -3.100 -47.472 1.00 69.94 143 SER A N 1
ATOM 1182 C CA . SER A 1 143 ? 34.465 -3.779 -48.249 1.00 69.94 143 SER A CA 1
ATOM 1183 C C . SER A 1 143 ? 34.109 -3.927 -49.734 1.00 69.94 143 SER A C 1
ATOM 1185 O O . SER A 1 143 ? 35.004 -3.829 -50.574 1.00 69.94 143 SER A O 1
ATOM 1187 N N . GLN A 1 144 ? 32.824 -4.062 -50.091 1.00 61.97 144 GLN A N 1
ATOM 1188 C CA . GLN A 1 144 ? 32.354 -3.946 -51.482 1.00 61.97 144 GLN A CA 1
ATOM 1189 C C . GLN A 1 144 ? 32.201 -2.489 -51.956 1.00 61.97 144 GLN A C 1
ATOM 1191 O O . GLN A 1 144 ? 32.307 -2.226 -53.152 1.00 61.97 144 GLN A O 1
ATOM 1196 N N . GLY A 1 145 ? 31.978 -1.540 -51.044 1.00 53.16 145 GLY A N 1
ATOM 1197 C CA . GLY A 1 145 ? 31.727 -0.120 -51.320 1.00 53.16 145 GLY A CA 1
ATOM 1198 C C . GLY A 1 145 ? 32.978 0.749 -51.483 1.00 53.16 145 GLY A C 1
ATOM 1199 O O . GLY A 1 145 ? 32.864 1.944 -51.753 1.00 53.16 145 GLY A O 1
ATOM 1200 N N . GLY A 1 146 ? 34.178 0.170 -51.387 1.00 46.53 146 GLY A N 1
ATOM 1201 C CA . GLY A 1 146 ? 35.463 0.840 -51.625 1.00 46.53 146 GLY A CA 1
ATOM 1202 C C . GLY A 1 146 ? 35.764 1.177 -53.094 1.00 46.53 146 GLY A C 1
ATOM 1203 O O . GLY A 1 146 ? 36.928 1.192 -53.489 1.00 46.53 146 GLY A O 1
ATOM 1204 N N . GLY A 1 147 ? 34.740 1.436 -53.914 1.00 42.69 147 GLY A N 1
ATOM 1205 C CA . GLY A 1 147 ? 34.871 1.700 -55.345 1.00 42.69 147 GLY A CA 1
ATOM 1206 C C . GLY A 1 147 ? 33.757 2.578 -55.924 1.00 42.69 147 GLY A C 1
ATOM 1207 O O . GLY A 1 147 ? 32.877 2.071 -56.604 1.00 42.69 147 GLY A O 1
ATOM 1208 N N . GLY A 1 148 ? 33.862 3.900 -55.735 1.00 38.41 148 GLY A N 1
ATOM 1209 C CA . GLY A 1 148 ? 33.389 4.898 -56.710 1.00 38.41 148 GLY A CA 1
ATOM 1210 C C . GLY A 1 148 ? 31.998 5.535 -56.518 1.00 38.41 148 GLY A C 1
ATOM 1211 O O . GLY A 1 148 ? 30.988 4.976 -56.912 1.00 38.41 148 GLY A O 1
ATOM 1212 N N . GLY A 1 149 ? 31.999 6.774 -56.009 1.00 39.91 149 GLY A N 1
ATOM 1213 C CA . GLY A 1 149 ? 31.208 7.950 -56.435 1.00 39.91 149 GLY A CA 1
ATOM 1214 C C . GLY A 1 149 ? 29.759 7.851 -56.963 1.00 39.91 149 GLY A C 1
ATOM 1215 O O . GLY A 1 149 ? 29.529 7.425 -58.085 1.00 39.91 149 GLY A O 1
ATOM 1216 N N . SER A 1 150 ? 28.850 8.499 -56.213 1.00 44.50 150 SER A N 1
ATOM 1217 C CA . SER A 1 150 ? 27.674 9.305 -56.631 1.00 44.50 150 SER A CA 1
ATOM 1218 C C . SER A 1 150 ? 26.610 8.716 -57.579 1.00 44.50 150 SER A C 1
ATOM 1220 O O . SER A 1 150 ? 26.820 8.617 -58.784 1.00 44.50 150 SER A O 1
ATOM 1222 N N . GLY A 1 151 ? 25.391 8.542 -57.052 1.00 34.62 151 GLY A N 1
ATOM 1223 C CA . GLY A 1 151 ? 24.150 8.436 -57.829 1.00 34.62 151 GLY A CA 1
ATOM 1224 C C . GLY A 1 151 ? 22.914 8.426 -56.924 1.00 34.62 151 GLY A C 1
ATOM 1225 O O . GLY A 1 151 ? 22.745 7.518 -56.120 1.00 34.62 151 GLY A O 1
ATOM 1226 N N . GLU A 1 152 ? 22.083 9.464 -57.023 1.00 40.88 152 GLU A N 1
ATOM 1227 C CA . GLU A 1 152 ? 20.823 9.639 -56.290 1.00 40.88 152 GLU A CA 1
ATOM 1228 C C . GLU A 1 152 ? 19.850 8.460 -56.486 1.00 40.88 152 GLU A C 1
ATOM 1230 O O . GLU A 1 152 ? 19.653 7.985 -57.602 1.00 40.88 152 GLU A O 1
ATOM 1235 N N . SER A 1 153 ? 19.126 8.077 -55.430 1.00 34.28 153 SER A N 1
ATOM 1236 C CA . SER A 1 153 ? 17.742 7.616 -55.589 1.00 34.28 153 SER A CA 1
ATOM 1237 C C . SER A 1 153 ? 16.870 8.189 -54.473 1.00 34.28 153 SER A C 1
ATOM 1239 O O . SER A 1 153 ? 16.96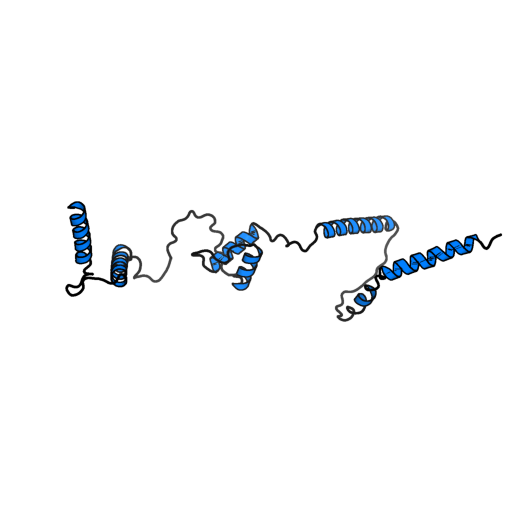4 7.850 -53.297 1.00 34.28 153 SER A O 1
ATOM 1241 N N . SER A 1 154 ? 16.056 9.152 -54.887 1.00 45.44 154 SER A N 1
ATOM 1242 C CA . SER A 1 154 ? 14.929 9.713 -54.159 1.00 45.44 154 SER A CA 1
ATOM 1243 C C . SER A 1 154 ? 13.837 8.657 -53.980 1.00 45.44 154 SER A C 1
ATOM 1245 O O . SER A 1 154 ? 13.342 8.144 -54.975 1.00 45.44 154 SER A O 1
ATOM 1247 N N . PHE A 1 155 ? 13.449 8.379 -52.735 1.00 33.28 155 PHE A N 1
ATOM 1248 C CA . PHE A 1 155 ? 12.118 7.911 -52.315 1.00 33.28 155 PHE A CA 1
ATOM 1249 C C . PHE A 1 155 ? 12.001 8.319 -50.835 1.00 33.28 155 PHE A C 1
ATOM 1251 O O . PHE A 1 155 ? 12.707 7.797 -49.984 1.00 33.28 155 PHE A O 1
ATOM 1258 N N . GLY A 1 156 ? 11.278 9.367 -50.447 1.00 33.09 156 GLY A N 1
ATOM 1259 C CA . GLY A 1 156 ? 9.896 9.648 -50.809 1.00 33.09 156 GLY A CA 1
ATOM 1260 C C . GLY A 1 156 ? 9.021 9.223 -49.633 1.00 33.09 156 GLY A C 1
ATOM 1261 O O . GLY A 1 156 ? 8.541 8.098 -49.593 1.00 33.09 156 GLY A O 1
ATOM 1262 N N . SER A 1 157 ? 8.875 10.113 -48.648 1.00 44.69 157 SER A N 1
ATOM 1263 C CA . SER A 1 157 ? 7.918 9.971 -47.549 1.00 44.69 157 SER A CA 1
ATOM 1264 C C . SER A 1 157 ? 6.497 9.980 -48.121 1.00 44.69 157 SER A C 1
ATOM 1266 O O . SER A 1 157 ? 6.108 10.950 -48.769 1.00 44.69 157 SER A O 1
ATOM 1268 N N . GLY A 1 158 ? 5.741 8.906 -47.897 1.00 30.75 158 GLY A N 1
ATOM 1269 C CA . GLY A 1 158 ? 4.351 8.769 -48.319 1.00 30.75 158 GLY A CA 1
ATOM 1270 C C . GLY A 1 158 ? 3.675 7.625 -47.571 1.00 30.75 158 GLY A C 1
ATOM 1271 O O . GLY A 1 158 ? 4.030 6.465 -47.750 1.00 30.75 158 GLY A O 1
ATOM 1272 N N . ASN A 1 159 ? 2.731 7.976 -46.698 1.00 45.75 159 ASN A N 1
ATOM 1273 C CA . ASN A 1 159 ? 1.707 7.068 -46.190 1.00 45.75 159 ASN A CA 1
ATOM 1274 C C . ASN A 1 159 ? 0.959 6.456 -47.373 1.00 45.75 159 ASN A C 1
ATOM 1276 O O . ASN A 1 159 ? 0.400 7.234 -48.130 1.00 45.75 159 ASN A O 1
ATOM 1280 N N . ASP A 1 160 ? 0.856 5.129 -47.436 1.00 36.84 160 ASP A N 1
ATOM 1281 C CA . ASP A 1 160 ? -0.295 4.435 -48.015 1.00 36.84 160 ASP A CA 1
ATOM 1282 C C . ASP A 1 160 ? -0.456 3.072 -47.326 1.00 36.84 160 ASP A C 1
ATOM 1284 O O . ASP A 1 160 ? 0.407 2.191 -47.347 1.00 36.84 160 ASP A O 1
ATOM 1288 N N . ASN A 1 161 ? -1.578 2.947 -46.622 1.00 48.19 161 ASN A N 1
ATOM 1289 C CA . ASN A 1 161 ? -2.089 1.697 -46.092 1.00 48.19 161 ASN A CA 1
ATOM 1290 C C . ASN A 1 161 ? -2.566 0.867 -47.289 1.00 48.19 161 ASN A C 1
ATOM 1292 O O . ASN A 1 161 ? -3.546 1.296 -47.875 1.00 48.19 161 ASN A O 1
ATOM 1296 N N . GLU A 1 162 ? -1.930 -0.266 -47.634 1.00 47.75 162 GLU A N 1
ATOM 1297 C CA . GLU A 1 162 ? -2.617 -1.434 -48.251 1.00 47.75 162 GLU A CA 1
ATOM 1298 C C . GLU A 1 162 ? -1.743 -2.672 -48.580 1.00 47.75 162 GLU A C 1
ATOM 1300 O O . GLU A 1 162 ? -2.292 -3.756 -48.765 1.00 47.75 162 GLU A O 1
ATOM 1305 N N . ASP A 1 163 ? -0.406 -2.631 -48.524 1.00 43.72 163 ASP A N 1
ATOM 1306 C CA . ASP A 1 163 ? 0.420 -3.759 -49.030 1.00 43.72 163 ASP A CA 1
ATOM 1307 C C . ASP A 1 163 ? 0.856 -4.826 -47.996 1.00 43.72 163 ASP A C 1
ATOM 1309 O O . ASP A 1 163 ? 1.744 -5.654 -48.237 1.00 43.72 163 ASP A O 1
ATOM 1313 N N . GLY A 1 164 ? 0.232 -4.849 -46.816 1.00 43.50 164 GLY A N 1
ATOM 1314 C CA . GLY A 1 164 ? 0.613 -5.741 -45.710 1.00 43.50 164 GLY A CA 1
ATOM 1315 C C . GLY A 1 164 ? 0.282 -7.228 -45.911 1.00 43.50 164 GLY A C 1
ATOM 1316 O O . GLY A 1 164 ? 0.896 -8.082 -45.271 1.00 43.50 164 GLY A O 1
ATOM 1317 N N . GLN A 1 165 ? -0.658 -7.576 -46.798 1.00 47.31 165 GLN A N 1
ATOM 1318 C CA . GLN A 1 165 ? -1.195 -8.946 -46.854 1.00 47.31 165 GLN A CA 1
ATOM 1319 C C . GLN A 1 165 ? -0.449 -9.909 -47.789 1.00 47.31 165 GLN A C 1
ATOM 1321 O O . GLN A 1 165 ? -0.520 -11.122 -47.588 1.00 47.31 165 GLN A O 1
ATOM 1326 N N . ASN A 1 166 ? 0.315 -9.422 -48.773 1.00 45.59 166 ASN A N 1
ATOM 1327 C CA . ASN A 1 166 ? 0.986 -10.318 -49.728 1.00 45.59 166 ASN A CA 1
ATOM 1328 C C . ASN A 1 166 ? 2.334 -10.873 -49.240 1.00 45.59 166 ASN A C 1
ATOM 1330 O O . ASN A 1 166 ? 2.779 -11.908 -49.733 1.00 45.59 166 ASN A O 1
ATOM 1334 N N . ARG A 1 167 ? 2.964 -10.260 -48.229 1.00 43.88 167 ARG A N 1
ATOM 1335 C CA . ARG A 1 167 ? 4.258 -10.730 -47.697 1.00 43.88 167 ARG A CA 1
ATOM 1336 C C . ARG A 1 167 ? 4.148 -11.958 -46.784 1.00 43.88 167 ARG A C 1
ATOM 1338 O O . ARG A 1 167 ? 5.107 -12.717 -46.690 1.00 43.88 167 ARG A O 1
ATOM 1345 N N . LEU A 1 168 ? 2.987 -12.202 -46.163 1.00 45.53 168 LEU A N 1
ATOM 1346 C CA . LEU A 1 168 ? 2.776 -13.390 -45.322 1.00 45.53 168 LEU A CA 1
ATOM 1347 C C . LEU A 1 168 ? 2.641 -14.691 -46.132 1.00 45.53 168 LEU A C 1
ATOM 1349 O O . LEU A 1 168 ? 2.976 -15.752 -45.619 1.00 45.53 168 LEU A O 1
ATOM 1353 N N . LYS A 1 169 ? 2.240 -14.632 -47.409 1.00 43.28 169 LYS A N 1
ATOM 1354 C CA . LYS A 1 169 ? 2.083 -15.838 -48.245 1.00 43.28 169 LYS A CA 1
ATOM 1355 C C . LYS A 1 169 ? 3.396 -16.417 -48.777 1.00 43.28 169 LYS A C 1
ATOM 1357 O O . LYS A 1 169 ? 3.402 -17.552 -49.235 1.00 43.28 169 LYS A O 1
ATOM 1362 N N . GLN A 1 170 ? 4.504 -15.676 -48.717 1.00 44.81 170 GLN A N 1
ATOM 1363 C CA . GLN A 1 170 ? 5.810 -16.175 -49.172 1.00 44.81 170 GLN A CA 1
ATOM 1364 C C . GLN A 1 170 ? 6.639 -16.847 -48.069 1.00 44.81 170 GLN A C 1
ATOM 1366 O O . GLN A 1 170 ? 7.644 -17.477 -48.385 1.00 44.81 170 GLN A O 1
ATOM 1371 N N . LYS A 1 171 ? 6.233 -16.758 -46.792 1.00 50.53 171 LYS A N 1
ATOM 1372 C CA . LYS A 1 171 ? 6.999 -17.322 -45.665 1.00 50.53 171 LYS A CA 1
ATOM 1373 C C . LYS A 1 171 ? 6.533 -18.693 -45.166 1.00 50.53 171 LYS A C 1
ATOM 1375 O O . LYS A 1 171 ? 7.202 -19.263 -44.313 1.00 50.53 171 LYS A O 1
ATOM 1380 N N . GLU A 1 172 ? 5.477 -19.272 -45.731 1.00 50.94 172 GLU A N 1
ATOM 1381 C CA . GLU A 1 172 ? 5.054 -20.643 -45.416 1.00 50.94 172 GLU A CA 1
ATOM 1382 C C . GLU A 1 172 ? 5.206 -21.561 -46.627 1.00 50.94 172 GLU A C 1
ATOM 1384 O O . GLU A 1 172 ? 4.252 -21.911 -47.318 1.00 50.94 172 GLU A O 1
ATOM 1389 N N . LYS A 1 173 ? 6.443 -21.982 -46.882 1.00 49.91 173 LYS A N 1
ATOM 1390 C CA . LYS A 1 173 ? 6.679 -23.284 -47.509 1.00 49.91 173 LYS A CA 1
ATOM 1391 C C . LYS A 1 173 ? 7.967 -23.889 -46.970 1.00 49.91 173 LYS A C 1
ATOM 1393 O O . LYS A 1 173 ? 8.924 -24.136 -47.694 1.00 49.91 173 LYS A O 1
ATOM 1398 N N . LEU A 1 174 ? 8.001 -24.076 -45.652 1.00 57.94 174 LEU A N 1
ATOM 1399 C CA . LEU A 1 174 ? 8.934 -25.019 -45.052 1.00 57.94 174 LEU A CA 1
ATOM 1400 C C . LEU A 1 174 ? 8.450 -26.413 -45.462 1.00 57.94 174 LEU A C 1
ATOM 1402 O O . LEU A 1 174 ? 7.395 -26.856 -45.014 1.00 57.94 174 LEU A O 1
ATOM 1406 N N . MET A 1 175 ? 9.179 -27.037 -46.389 1.00 55.03 175 MET A N 1
ATOM 1407 C CA . MET A 1 175 ? 8.958 -28.421 -46.815 1.00 55.03 175 MET A CA 1
ATOM 1408 C C . MET A 1 175 ? 8.891 -29.322 -45.584 1.00 55.03 175 MET A C 1
ATOM 1410 O O . MET A 1 175 ? 9.712 -29.187 -44.667 1.00 55.03 175 MET A O 1
ATOM 1414 N N . SER A 1 176 ? 7.907 -30.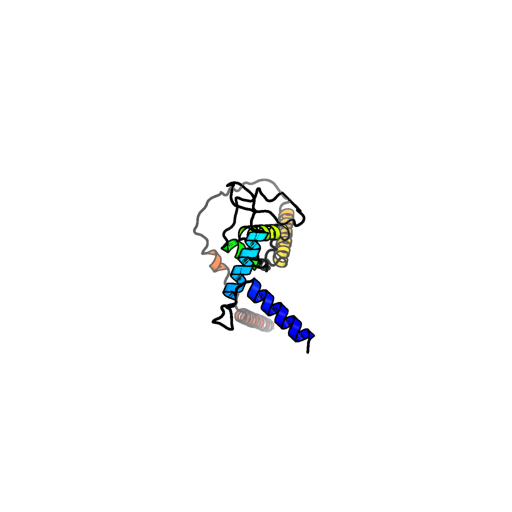217 -45.543 1.00 70.19 176 SER A N 1
ATOM 1415 C CA . SER A 1 176 ? 7.750 -31.106 -44.393 1.00 70.19 176 SER A CA 1
ATOM 1416 C C . SER A 1 176 ? 8.936 -32.077 -44.328 1.00 70.19 176 SER A C 1
ATOM 1418 O O . SER A 1 176 ? 9.541 -32.421 -45.347 1.00 70.19 176 SER A O 1
ATOM 1420 N N . TYR A 1 177 ? 9.285 -32.536 -43.124 1.00 59.03 177 TYR A N 1
ATOM 1421 C CA . TYR A 1 177 ? 10.396 -33.475 -42.930 1.00 59.03 177 TYR A CA 1
ATOM 1422 C C . TYR A 1 177 ? 10.210 -34.763 -43.752 1.00 59.03 177 TYR A C 1
ATOM 1424 O O . TYR A 1 177 ? 11.186 -35.370 -44.180 1.00 59.03 177 TYR A O 1
ATOM 1432 N N . GLU A 1 178 ? 8.964 -35.144 -44.040 1.00 56.44 178 GLU A N 1
ATOM 1433 C CA . GLU A 1 178 ? 8.642 -36.298 -44.879 1.00 56.44 178 GLU A CA 1
ATOM 1434 C C . GLU A 1 178 ? 8.975 -36.045 -46.358 1.00 56.44 178 GLU A C 1
ATOM 1436 O O . GLU A 1 178 ? 9.530 -36.923 -47.017 1.00 56.44 178 GLU A O 1
ATOM 1441 N N . GLU A 1 179 ? 8.745 -34.833 -46.874 1.00 63.81 179 GLU A N 1
ATOM 1442 C CA . GLU A 1 179 ? 9.088 -34.479 -48.260 1.00 63.81 179 GLU A CA 1
ATOM 1443 C C . GLU A 1 179 ? 10.609 -34.422 -48.485 1.00 63.81 179 GLU A C 1
ATOM 1445 O O . GLU A 1 179 ? 11.100 -34.757 -49.566 1.00 63.81 179 GLU A O 1
ATOM 1450 N N . ILE A 1 180 ? 11.374 -34.050 -47.453 1.00 66.25 180 ILE A N 1
ATOM 14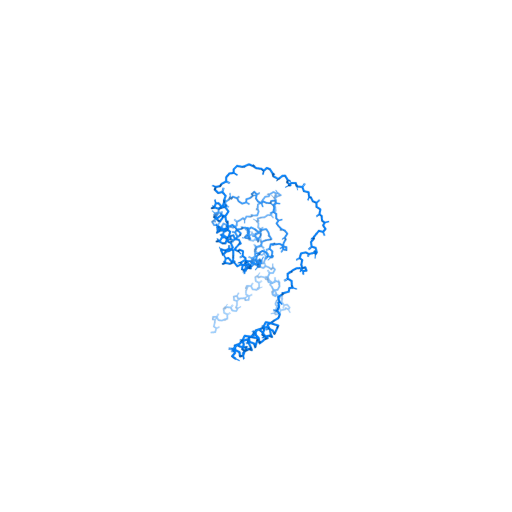51 C CA . ILE A 1 180 ? 12.844 -34.069 -47.494 1.00 66.25 180 ILE A CA 1
ATOM 1452 C C . ILE A 1 180 ? 13.362 -35.514 -47.565 1.00 66.25 180 ILE A C 1
ATOM 1454 O O . ILE A 1 180 ? 14.249 -35.806 -48.367 1.00 66.25 180 ILE A O 1
ATOM 1458 N N . GLN A 1 181 ? 12.787 -36.433 -46.782 1.00 65.50 181 GLN A N 1
ATOM 1459 C CA . GLN A 1 181 ? 13.188 -37.846 -46.787 1.00 65.50 181 GLN A CA 1
ATOM 1460 C C . GLN A 1 181 ? 12.861 -38.534 -48.120 1.00 65.50 181 GLN A C 1
ATOM 1462 O O . GLN A 1 181 ? 13.681 -39.292 -48.638 1.00 65.50 181 GLN A O 1
ATOM 1467 N N . VAL A 1 182 ? 11.705 -38.225 -48.721 1.00 64.75 182 VAL A N 1
ATOM 1468 C CA . VAL A 1 182 ? 11.327 -38.762 -50.039 1.00 64.75 182 VAL A CA 1
ATOM 1469 C C . VAL A 1 182 ? 12.288 -38.277 -51.125 1.00 64.75 182 VAL A C 1
ATOM 1471 O O . VAL A 1 182 ? 12.739 -39.086 -51.933 1.00 64.75 182 VAL A O 1
ATOM 1474 N N . ASN A 1 183 ? 12.681 -37.000 -51.113 1.00 62.66 183 ASN A N 1
ATOM 1475 C CA . ASN A 1 183 ? 13.660 -36.490 -52.074 1.00 62.66 183 ASN A CA 1
ATOM 1476 C C . ASN A 1 183 ? 15.037 -37.146 -51.898 1.00 62.66 183 ASN A C 1
ATOM 1478 O O . ASN A 1 183 ? 15.630 -37.571 -52.886 1.00 62.66 183 ASN A O 1
ATOM 1482 N N . ILE A 1 184 ? 15.528 -37.316 -50.667 1.00 67.94 184 ILE A N 1
ATOM 1483 C CA . ILE A 1 184 ? 16.814 -37.996 -50.425 1.00 67.94 184 ILE A CA 1
ATOM 1484 C C . ILE A 1 184 ? 16.792 -39.440 -50.958 1.00 67.94 184 ILE A C 1
ATOM 1486 O O . ILE A 1 184 ? 17.751 -39.872 -51.597 1.00 67.94 184 ILE A O 1
ATOM 1490 N N . ILE A 1 185 ? 15.693 -40.176 -50.759 1.00 62.50 185 ILE A N 1
ATOM 1491 C CA . ILE A 1 185 ? 15.563 -41.562 -51.241 1.00 62.50 185 ILE A CA 1
ATOM 1492 C C . ILE A 1 185 ? 15.479 -41.616 -52.776 1.00 62.50 185 ILE A C 1
ATOM 1494 O O . ILE A 1 185 ? 16.117 -42.470 -53.392 1.00 62.50 185 ILE A O 1
ATOM 1498 N N . VAL A 1 186 ? 14.731 -40.702 -53.405 1.00 62.03 186 VAL A N 1
ATOM 1499 C CA . VAL A 1 186 ? 14.562 -40.668 -54.869 1.00 62.03 186 VAL A CA 1
ATOM 1500 C C . VAL A 1 186 ? 15.872 -40.307 -55.574 1.00 62.03 186 VAL A C 1
ATOM 1502 O O . VAL A 1 186 ? 16.242 -40.982 -56.534 1.00 62.03 186 VAL A O 1
ATOM 1505 N N . TYR A 1 187 ? 16.608 -39.307 -55.077 1.00 59.62 187 TYR A N 1
ATOM 1506 C CA . TYR A 1 187 ? 17.886 -38.897 -55.672 1.00 59.62 187 TYR A CA 1
ATOM 1507 C C . TYR A 1 187 ? 19.041 -39.866 -55.358 1.00 59.62 187 TYR A C 1
ATOM 1509 O O . TYR A 1 187 ? 19.961 -40.000 -56.165 1.00 59.62 187 TYR A O 1
ATOM 1517 N N . GLY A 1 188 ? 18.981 -40.602 -54.242 1.00 56.31 188 GLY A N 1
ATOM 1518 C CA . GLY A 1 188 ? 19.977 -41.626 -53.901 1.00 56.31 188 GLY A CA 1
ATOM 1519 C C . GLY A 1 188 ? 19.899 -42.901 -54.753 1.00 56.31 188 GLY A C 1
ATOM 1520 O O . GLY A 1 188 ? 20.908 -43.578 -54.942 1.00 56.31 188 GLY A O 1
ATOM 1521 N N . LEU A 1 189 ? 18.726 -43.232 -55.307 1.00 54.00 189 LEU A N 1
ATOM 1522 C CA . LEU A 1 189 ? 18.548 -44.411 -56.169 1.00 54.00 189 LEU A CA 1
ATOM 1523 C C . LEU A 1 189 ? 19.019 -44.172 -57.610 1.00 54.00 189 LEU A C 1
ATOM 1525 O O . LEU A 1 189 ? 19.506 -45.100 -58.256 1.00 54.00 189 LEU A O 1
ATOM 1529 N N . THR A 1 190 ? 18.932 -42.935 -58.107 1.00 55.84 190 THR A N 1
ATOM 1530 C CA . THR A 1 190 ? 19.361 -42.588 -59.471 1.00 55.84 190 THR A CA 1
ATOM 1531 C C . THR A 1 190 ? 20.874 -42.697 -59.674 1.00 55.84 190 THR A C 1
ATOM 1533 O O . THR A 1 190 ? 21.315 -43.147 -60.732 1.00 55.84 190 THR A O 1
ATOM 1536 N N . GLU A 1 191 ? 21.683 -42.401 -58.652 1.00 55.28 191 GLU A N 1
ATOM 1537 C CA . GLU A 1 191 ? 23.146 -42.527 -58.760 1.00 55.28 191 GLU A CA 1
ATOM 1538 C C . GLU A 1 191 ? 23.626 -43.987 -58.772 1.00 55.28 191 GLU A C 1
ATOM 1540 O O . GLU A 1 191 ? 24.645 -44.295 -59.389 1.00 55.28 191 GLU A O 1
ATOM 1545 N N . GLN A 1 192 ? 22.868 -44.921 -58.183 1.00 51.72 192 GLN A N 1
ATOM 1546 C CA . GLN A 1 192 ? 23.206 -46.350 -58.245 1.00 51.72 192 GLN A CA 1
ATOM 1547 C C . GLN A 1 192 ? 22.896 -46.974 -59.615 1.00 51.72 192 GLN A C 1
ATOM 1549 O O . GLN A 1 192 ? 23.555 -47.935 -60.009 1.00 51.72 192 GLN A O 1
ATOM 1554 N N . THR A 1 193 ? 21.947 -46.419 -60.376 1.00 54.47 193 THR A N 1
ATOM 1555 C CA . THR A 1 193 ? 21.604 -46.924 -61.718 1.00 54.47 193 THR A CA 1
ATOM 1556 C C . THR A 1 193 ? 22.509 -46.398 -62.833 1.00 54.47 193 THR A C 1
ATOM 1558 O O . THR A 1 193 ? 22.642 -47.063 -63.859 1.00 54.47 193 THR A O 1
ATOM 1561 N N . GLN A 1 194 ? 23.178 -45.255 -62.643 1.00 54.91 194 GLN A N 1
ATOM 1562 C CA . GLN A 1 194 ? 24.103 -44.709 -63.646 1.00 54.91 194 GLN A CA 1
ATOM 1563 C C . GLN A 1 194 ? 25.463 -45.434 -63.676 1.00 54.91 194 GLN A C 1
ATOM 1565 O O . GLN A 1 194 ? 26.145 -45.392 -64.693 1.00 54.91 194 GLN A O 1
ATOM 1570 N N . LEU A 1 195 ? 25.844 -46.147 -62.608 1.00 52.81 195 LEU A N 1
ATOM 1571 C CA . LEU A 1 195 ? 27.117 -46.882 -62.533 1.00 52.81 195 LEU A CA 1
ATOM 1572 C C . LEU A 1 195 ? 27.096 -48.281 -63.175 1.00 52.81 195 LEU A C 1
ATOM 1574 O O . LEU A 1 195 ? 28.134 -48.937 -63.202 1.00 52.81 195 LEU A O 1
ATOM 1578 N N . HIS A 1 196 ? 25.959 -48.746 -63.710 1.00 54.16 196 HIS A N 1
ATOM 1579 C CA . HIS A 1 196 ? 25.865 -50.068 -64.352 1.00 54.16 196 HIS A CA 1
ATOM 1580 C C . HIS A 1 196 ? 25.565 -50.028 -65.863 1.00 54.16 196 HIS A C 1
ATOM 1582 O O . HIS A 1 196 ? 25.427 -51.085 -66.473 1.00 54.16 196 HIS A O 1
ATOM 1588 N N . ALA A 1 197 ? 25.485 -48.841 -66.475 1.00 55.00 197 ALA A N 1
ATOM 1589 C CA . ALA A 1 197 ? 25.187 -48.683 -67.905 1.00 55.00 197 ALA A CA 1
ATOM 1590 C C . ALA A 1 197 ? 26.419 -48.419 -68.797 1.00 55.00 197 ALA A C 1
ATOM 1592 O O . ALA A 1 197 ? 26.262 -48.364 -70.012 1.00 55.00 197 ALA A O 1
ATOM 1593 N N . ASP A 1 198 ? 27.620 -48.330 -68.216 1.00 54.25 198 ASP A N 1
ATOM 1594 C CA . ASP A 1 198 ? 28.890 -48.239 -68.947 1.00 54.25 198 ASP A CA 1
ATOM 1595 C C . ASP A 1 198 ? 29.736 -49.509 -68.710 1.00 54.25 198 ASP A C 1
ATOM 1597 O O . ASP A 1 198 ? 30.750 -49.487 -68.007 1.00 54.25 198 ASP A O 1
ATOM 1601 N N . PHE A 1 199 ? 29.288 -50.640 -69.269 1.00 45.72 199 PHE A N 1
ATOM 1602 C CA . PHE A 1 199 ? 30.132 -51.795 -69.607 1.00 45.72 199 PHE A CA 1
ATOM 1603 C C . PHE A 1 199 ? 29.536 -52.590 -70.773 1.00 45.72 199 PHE A C 1
ATOM 1605 O O . PHE A 1 199 ? 28.315 -52.866 -70.733 1.00 45.72 199 PHE A O 1
#

Sequence (199 aa):
MDILKQEIERKKRQLEERKLLQPAKKYFKRSDLVKLEEQEYYEKYGKASENSGVVENSKSQLPKGDDVDDEIGEISLPKKEVIKRLRDRGEPIMLFGETEFDTFKRLRKCEILEPESVKGLRNDFQEAMEKVDQAYLDELIQSQGGGGGSGESSFGSGNDNEDGQNRLKQKEKLMSYEEIQVNIIVYGLTEQTQLHADF

InterPro domains:
  IPR014906 Pre-mRNA processing factor 4 (PRP4)-like [PF08799] (82-110)
  IPR014906 Pre-mRNA processing factor 4 (PRP4)-like [SM00500] (77-127)
  IPR036285 PRP4-like superfamily [G3DSA:4.10.280.110] (51-123)
  IPR036285 PRP4-like superfamily [SSF158230] (74-115)
  IPR039979 Pre-mRNA-splicing factor 18 [PTHR13007] (1-180)

Secondary structure (DSSP, 8-state):
-HHHHHHHHHHHHHHHHTT---TT-S---HHHHHHHHHHHHHHHH--S-SS--S------------TTGGGGSS-PPPHHHHHHHHHHHT--S--TT--HHHHHHHHHHHHHHS-----S-S-HHHHHHHHHHHHHHHHHHHHH--S---------------TTSSSGGGS-----HHHHHHHHHHHHHHHHHHTTS--

Radius of gyration: 41.38 Å; chains: 1; bounding box: 65×81×121 Å

pLDDT: mean 71.0, std 19.75, range [30.75, 96.19]

Organism: NCBI:txid355587

Foldseek 3Di:
DVVVVVVVVVVVVVCVVLVQDDPVDPDGDPVVVVVSVVVVCCVVPVPPDDDDDDDDDDDDDDPDDDPPCPVVVPDDDPLVVLQVLCVVVVHDSDDPPDDSVNSRVVSVVCCVVDPDPPPDPPPVVVVVVVVVVVVVVVVVCVVVVPDDDDDDDDDDDDDDPDDPPPVVVVPPDPDDPVNVVVVVVVVVVVVVVVVPPPD